Protein AF-A0A4R2IS13-F1 (afdb_monomer)

Foldseek 3Di:
DPPVCVVLVPLVVCVVVLVVLLVVLCVQLVCLQVPVLVVLVVVVVVVVPPVVVVVVVVVVVVVPPDDDDDDDDDDDDDDDDDDDDDDDPPPDPPPPPDCVVVVVVGTDDDPVRSVVSNVVSVVSNVVSVVSVVVSVVSVLLLVLLVLVLVLLPQDDDPPPDSCLAHAEAEDPDDLQEDDQDAPDWAWFAEKEAPPQPDFSSLVRYPHRDDQNQFGMKGKAQFPQPVQWHWDDDPQAIETIRRDPDDTHGHSHIYIRGHHDPDHCPNYFYAYDPRHGHHYDDSHRDDPVVVVVCVVVVD

Structure (mmCIF, N/CA/C/O backbone):
data_AF-A0A4R2IS13-F1
#
_entry.id   AF-A0A4R2IS13-F1
#
loop_
_atom_site.group_PDB
_atom_site.id
_atom_site.type_symbol
_atom_site.label_atom_id
_atom_site.label_alt_id
_atom_site.label_comp_id
_atom_site.label_asym_id
_atom_site.label_entity_id
_atom_site.label_seq_id
_atom_site.pdbx_PDB_ins_code
_atom_site.Cartn_x
_atom_site.Cartn_y
_atom_site.Cartn_z
_atom_site.occupancy
_atom_site.B_iso_or_equiv
_atom_site.auth_seq_id
_atom_site.auth_comp_id
_atom_site.auth_asym_id
_atom_site.auth_atom_id
_atom_site.pdbx_PDB_model_num
ATOM 1 N N . MET A 1 1 ? 17.475 3.445 7.042 1.00 36.66 1 MET A N 1
ATOM 2 C CA . MET A 1 1 ? 17.982 3.579 5.654 1.00 36.66 1 MET A CA 1
ATOM 3 C C . MET A 1 1 ? 16.951 4.301 4.768 1.00 36.66 1 MET A C 1
ATOM 5 O O . MET A 1 1 ? 16.540 3.767 3.751 1.00 36.66 1 MET A O 1
ATOM 9 N N . ALA A 1 2 ? 16.508 5.508 5.146 1.00 36.22 2 ALA A N 1
ATOM 10 C CA . ALA A 1 2 ? 15.388 6.210 4.496 1.00 36.22 2 ALA A CA 1
ATOM 11 C C . ALA A 1 2 ? 15.716 7.286 3.419 1.00 36.22 2 ALA A C 1
ATOM 13 O O . ALA A 1 2 ? 14.793 7.655 2.697 1.00 36.22 2 ALA A O 1
ATOM 14 N N . PRO A 1 3 ? 16.954 7.804 3.224 1.00 43.78 3 PRO A N 1
ATOM 15 C CA . PRO A 1 3 ? 17.146 8.947 2.320 1.00 43.78 3 PRO A CA 1
ATOM 16 C C . PRO A 1 3 ? 17.081 8.597 0.821 1.00 43.78 3 PRO A C 1
ATOM 18 O O . PRO A 1 3 ? 16.913 9.490 -0.002 1.00 43.78 3 PRO A O 1
ATOM 21 N N . TYR A 1 4 ? 17.162 7.317 0.440 1.00 41.00 4 TYR A N 1
ATOM 22 C CA . TYR A 1 4 ? 17.168 6.911 -0.974 1.00 41.00 4 TYR A CA 1
ATOM 23 C C . TYR A 1 4 ? 15.773 6.819 -1.615 1.00 41.00 4 TYR A C 1
ATOM 25 O O . TYR A 1 4 ? 15.673 6.792 -2.837 1.00 41.00 4 TYR A O 1
ATOM 33 N N . LEU A 1 5 ? 14.695 6.829 -0.823 1.00 44.38 5 LEU A N 1
ATOM 34 C CA . LEU A 1 5 ? 13.320 6.733 -1.335 1.00 44.38 5 LEU A CA 1
ATOM 35 C C . LEU A 1 5 ? 12.685 8.101 -1.640 1.00 44.38 5 LEU A C 1
ATOM 37 O O . LEU A 1 5 ? 11.606 8.166 -2.213 1.00 44.38 5 LEU A O 1
ATOM 41 N N . ALA A 1 6 ? 13.351 9.217 -1.334 1.00 44.28 6 ALA A N 1
ATOM 42 C CA . ALA A 1 6 ? 12.861 10.534 -1.749 1.00 44.28 6 ALA A CA 1
ATOM 43 C C . ALA A 1 6 ? 13.057 10.777 -3.260 1.00 44.28 6 ALA A C 1
ATOM 45 O O . ALA A 1 6 ? 12.209 11.399 -3.892 1.00 44.28 6 ALA A O 1
ATOM 46 N N . ALA A 1 7 ? 14.122 10.235 -3.866 1.00 43.16 7 ALA A N 1
ATOM 47 C CA . ALA A 1 7 ? 14.384 10.339 -5.311 1.00 43.16 7 ALA A CA 1
ATOM 48 C C . ALA A 1 7 ? 13.414 9.501 -6.174 1.00 43.16 7 ALA A C 1
ATOM 50 O O . ALA A 1 7 ? 13.282 9.711 -7.376 1.00 43.16 7 ALA A O 1
ATOM 51 N N . VAL A 1 8 ? 12.709 8.572 -5.535 1.00 48.81 8 VAL A N 1
ATOM 52 C CA . VAL A 1 8 ? 11.692 7.670 -6.095 1.00 48.81 8 VAL A CA 1
ATOM 53 C C . VAL A 1 8 ? 10.342 8.406 -6.264 1.00 48.81 8 VAL A C 1
ATOM 55 O O . VAL A 1 8 ? 9.496 7.987 -7.045 1.00 48.81 8 VAL A O 1
ATOM 58 N N . ARG A 1 9 ? 10.153 9.569 -5.614 1.00 51.75 9 ARG A N 1
ATOM 59 C CA . ARG A 1 9 ? 8.884 10.330 -5.573 1.00 51.75 9 ARG A CA 1
ATOM 60 C C . ARG A 1 9 ? 8.398 10.894 -6.904 1.00 51.75 9 ARG A C 1
ATOM 62 O O . ARG A 1 9 ? 7.247 11.303 -6.991 1.00 51.75 9 ARG A O 1
ATOM 69 N N . ASN A 1 10 ? 9.245 10.947 -7.929 1.00 56.75 10 ASN A N 1
ATOM 70 C CA . ASN A 1 10 ? 8.877 11.549 -9.205 1.00 56.75 10 ASN A CA 1
ATOM 71 C C . ASN A 1 10 ? 9.105 10.595 -10.382 1.00 56.75 10 ASN A C 1
ATOM 73 O O . ASN A 1 10 ? 9.614 10.986 -11.430 1.00 56.75 10 ASN A O 1
ATOM 77 N N . TYR A 1 11 ? 8.721 9.325 -10.238 1.00 59.69 11 TYR A N 1
ATOM 78 C CA . TYR A 1 11 ? 8.726 8.389 -11.369 1.00 59.69 11 TYR A CA 1
ATOM 79 C C . TYR A 1 11 ? 7.866 8.859 -12.540 1.00 59.69 11 TYR A C 1
ATOM 81 O O . TYR A 1 11 ? 8.211 8.584 -13.688 1.00 59.69 11 TYR A O 1
ATOM 89 N N . TRP A 1 12 ? 6.819 9.638 -12.267 1.00 59.28 12 TRP A N 1
ATOM 90 C CA . TRP A 1 12 ? 6.067 10.340 -13.301 1.00 59.28 12 TRP A CA 1
ATOM 91 C C . TRP A 1 12 ? 6.926 11.358 -14.067 1.00 59.28 12 TRP A C 1
ATOM 93 O O . TRP A 1 12 ? 6.807 11.426 -15.285 1.00 59.28 12 TRP A O 1
ATOM 103 N N . SER A 1 13 ? 7.865 12.069 -13.427 1.00 64.81 13 SER A N 1
ATOM 104 C CA . SER A 1 13 ? 8.841 12.899 -14.162 1.00 64.81 13 SER A CA 1
ATOM 105 C C . SER A 1 13 ? 9.880 12.099 -14.942 1.00 64.81 13 SER A C 1
ATOM 107 O O . SER A 1 13 ? 10.436 12.607 -15.914 1.00 64.81 13 SER A O 1
ATOM 109 N N . LEU A 1 14 ? 10.138 10.848 -14.550 1.00 70.69 14 LEU A N 1
ATOM 110 C CA . LEU A 1 14 ? 11.059 9.972 -15.273 1.00 70.69 14 LEU A CA 1
ATOM 111 C C . LEU A 1 14 ? 10.389 9.279 -16.462 1.00 70.69 14 LEU A C 1
ATOM 113 O O . LEU A 1 14 ? 11.097 8.862 -17.375 1.00 70.69 14 LEU A O 1
ATOM 117 N N . LEU A 1 15 ? 9.054 9.185 -16.500 1.00 78.06 15 LEU A N 1
ATOM 118 C CA . LEU A 1 15 ? 8.321 8.582 -17.618 1.00 78.06 15 LEU A CA 1
ATOM 119 C C . LEU A 1 15 ? 8.654 9.233 -18.973 1.00 78.06 15 LEU A C 1
ATOM 121 O O . LEU A 1 15 ? 8.975 8.482 -19.892 1.00 78.06 15 LEU A O 1
ATOM 125 N N . PRO A 1 16 ? 8.672 10.575 -19.125 1.00 79.62 16 PRO A N 1
ATOM 126 C CA . PRO A 1 16 ? 9.116 11.215 -20.363 1.00 79.62 16 PRO A CA 1
ATOM 127 C C . PRO A 1 16 ? 10.545 10.828 -20.757 1.00 79.62 16 PRO A C 1
ATOM 129 O O . PRO A 1 16 ? 10.793 10.484 -21.910 1.00 79.62 16 PRO A O 1
ATOM 132 N N . ALA A 1 17 ? 11.481 10.820 -19.803 1.00 81.94 17 ALA A N 1
ATOM 133 C CA . ALA A 1 17 ? 12.871 10.453 -20.068 1.00 81.94 17 ALA A CA 1
ATOM 134 C C . ALA A 1 17 ? 13.004 8.979 -20.489 1.00 81.94 17 ALA A C 1
ATOM 136 O O . ALA A 1 17 ? 13.690 8.671 -21.461 1.00 81.94 17 ALA A O 1
ATOM 137 N N . ILE A 1 18 ? 12.303 8.067 -19.809 1.00 82.94 18 ILE A N 1
ATOM 138 C CA . ILE A 1 18 ? 12.273 6.640 -20.150 1.00 82.94 18 ILE A CA 1
ATOM 139 C C . ILE A 1 18 ? 11.629 6.434 -21.521 1.00 82.94 18 ILE A C 1
ATOM 141 O O . ILE A 1 18 ? 12.167 5.677 -22.322 1.00 82.94 18 ILE A O 1
ATOM 145 N N . ALA A 1 19 ? 10.533 7.129 -21.829 1.00 84.56 19 ALA A N 1
ATOM 146 C CA . ALA A 1 19 ? 9.887 7.063 -23.136 1.00 84.56 19 ALA A CA 1
ATOM 147 C C . ALA A 1 19 ? 10.833 7.514 -24.260 1.00 84.56 19 ALA A C 1
ATOM 149 O O . ALA A 1 19 ? 10.914 6.846 -25.289 1.00 84.56 19 ALA A O 1
ATOM 150 N N . VAL A 1 20 ? 11.604 8.586 -24.043 1.00 89.81 20 VAL A N 1
ATOM 151 C CA . VAL A 1 20 ? 12.639 9.039 -24.987 1.00 89.81 20 VAL A CA 1
ATOM 152 C C . VAL A 1 20 ? 13.735 7.984 -25.146 1.00 89.81 20 VAL A C 1
ATOM 154 O O . VAL A 1 20 ? 14.067 7.626 -26.273 1.00 89.81 20 VAL A O 1
ATOM 157 N N . ILE A 1 21 ? 14.269 7.437 -24.049 1.00 87.44 21 ILE A N 1
ATOM 158 C CA . ILE A 1 21 ? 15.324 6.409 -24.089 1.00 87.44 21 ILE A CA 1
ATOM 159 C C . ILE A 1 21 ? 14.843 5.157 -24.830 1.00 87.44 21 ILE A C 1
ATOM 161 O O . ILE A 1 21 ? 15.527 4.669 -25.727 1.00 87.44 21 ILE A O 1
ATOM 165 N N . VAL A 1 22 ? 13.655 4.652 -24.494 1.00 86.00 22 VAL A N 1
ATOM 166 C CA . VAL A 1 22 ? 13.033 3.502 -25.164 1.00 86.00 22 VAL A CA 1
ATOM 167 C C . VAL A 1 22 ? 12.805 3.811 -26.642 1.00 86.00 22 VAL A C 1
ATOM 169 O O . VAL A 1 22 ? 13.139 2.987 -27.489 1.00 86.00 22 VAL A O 1
ATOM 172 N N . GLY A 1 23 ? 12.290 4.999 -26.966 1.00 89.12 23 GLY A N 1
ATOM 173 C CA . GLY A 1 23 ? 12.086 5.441 -28.343 1.00 89.12 23 GLY A CA 1
ATOM 174 C C . GLY A 1 23 ? 13.383 5.439 -29.152 1.00 89.12 23 GLY A C 1
ATOM 175 O O . GLY A 1 23 ? 13.417 4.876 -30.242 1.00 89.12 23 GLY A O 1
ATOM 176 N N . LEU A 1 24 ? 14.470 5.982 -28.595 1.00 89.62 24 LEU A N 1
ATOM 177 C CA . LEU A 1 24 ? 15.797 5.977 -29.222 1.00 89.62 24 LEU A CA 1
ATOM 178 C C . LEU A 1 24 ? 16.351 4.558 -29.394 1.00 89.62 24 LEU A C 1
ATOM 180 O O . LEU A 1 24 ? 16.902 4.235 -30.447 1.00 89.62 24 LEU A O 1
ATOM 184 N N . ILE A 1 25 ? 16.169 3.692 -28.392 1.00 88.06 25 ILE A N 1
ATOM 185 C CA . ILE A 1 25 ? 16.564 2.283 -28.474 1.00 88.06 25 ILE A CA 1
ATOM 186 C C . ILE A 1 25 ? 15.819 1.584 -29.609 1.00 88.06 25 ILE A C 1
ATOM 188 O O . ILE A 1 25 ? 16.452 0.918 -30.424 1.00 88.06 25 ILE A O 1
ATOM 192 N N . LEU A 1 26 ? 14.497 1.737 -29.694 1.00 86.81 26 LEU A N 1
ATOM 193 C CA . LEU A 1 26 ? 13.693 1.106 -30.742 1.00 86.81 26 LEU A CA 1
ATOM 194 C C . LEU A 1 26 ? 14.038 1.666 -32.126 1.00 86.81 26 LEU A C 1
ATOM 196 O O . LEU A 1 26 ? 14.181 0.894 -33.075 1.00 86.81 26 LEU A O 1
ATOM 200 N N . LEU A 1 27 ? 14.254 2.980 -32.225 1.00 89.50 27 LEU A N 1
ATOM 201 C CA . LEU A 1 27 ? 14.666 3.654 -33.455 1.00 89.50 27 LEU A CA 1
ATOM 202 C C . LEU A 1 27 ? 16.031 3.161 -33.961 1.00 89.50 27 LEU A C 1
ATOM 204 O O . LEU A 1 27 ? 16.234 3.076 -35.167 1.00 89.50 27 LEU A O 1
ATOM 208 N N . TYR A 1 28 ? 16.950 2.779 -33.071 1.00 87.06 28 TYR A N 1
ATOM 209 C CA . TYR A 1 28 ? 18.222 2.156 -33.449 1.00 87.06 28 TYR A CA 1
ATOM 210 C C . TYR A 1 28 ? 18.099 0.646 -33.722 1.00 87.06 28 TYR A C 1
ATOM 212 O O . TYR A 1 28 ? 18.632 0.125 -34.710 1.00 87.06 28 TYR A O 1
ATOM 220 N N . ALA A 1 29 ? 17.419 -0.082 -32.837 1.00 84.69 29 ALA A N 1
ATOM 221 C CA . ALA A 1 29 ? 17.403 -1.537 -32.831 1.00 84.69 29 ALA A CA 1
ATOM 222 C C . ALA A 1 29 ? 16.555 -2.118 -33.968 1.00 84.69 29 ALA A C 1
ATOM 224 O O . ALA A 1 29 ? 16.998 -3.067 -34.614 1.00 84.69 29 ALA A O 1
ATOM 225 N N . ILE A 1 30 ? 15.381 -1.543 -34.262 1.00 87.88 30 ILE A N 1
ATOM 226 C CA . ILE A 1 30 ? 14.479 -2.069 -35.301 1.00 87.88 30 ILE A CA 1
ATOM 227 C C . ILE A 1 30 ? 15.157 -2.040 -36.684 1.00 87.88 30 ILE A C 1
ATOM 229 O O . ILE A 1 30 ? 15.240 -3.102 -37.311 1.00 87.88 30 ILE A O 1
ATOM 233 N N . PRO A 1 31 ? 15.737 -0.914 -37.153 1.00 85.00 31 PRO A N 1
ATOM 234 C CA . PRO A 1 31 ? 16.466 -0.904 -38.419 1.00 85.00 31 PRO A CA 1
ATOM 235 C C . PRO A 1 31 ? 17.670 -1.847 -38.411 1.00 85.00 31 PRO A C 1
ATOM 237 O O . PRO A 1 31 ? 17.911 -2.529 -39.402 1.00 85.00 31 PRO A O 1
ATOM 240 N N . THR A 1 32 ? 18.392 -1.952 -37.289 1.00 83.88 32 THR A N 1
ATOM 241 C CA . THR A 1 32 ? 19.551 -2.856 -37.165 1.00 83.88 32 THR A CA 1
ATOM 242 C C . THR A 1 32 ? 19.162 -4.334 -37.291 1.00 83.88 32 THR A C 1
ATOM 244 O O . THR A 1 32 ? 19.927 -5.130 -37.844 1.00 83.88 32 THR A O 1
ATOM 247 N N . LEU A 1 33 ? 17.977 -4.718 -36.809 1.00 83.69 33 LEU A N 1
ATOM 248 C CA . LEU A 1 33 ? 17.456 -6.080 -36.938 1.00 83.69 33 LEU A CA 1
ATOM 249 C C . LEU A 1 33 ? 17.021 -6.391 -38.376 1.00 83.69 33 LEU A C 1
ATOM 251 O O . LEU A 1 33 ? 17.389 -7.447 -38.897 1.00 83.69 33 LEU A O 1
ATOM 255 N N . ILE A 1 34 ? 16.303 -5.461 -39.018 1.00 89.50 34 ILE A N 1
ATOM 256 C CA . ILE A 1 34 ? 15.808 -5.603 -40.397 1.00 89.50 34 ILE A CA 1
ATOM 257 C C . ILE A 1 34 ? 16.979 -5.598 -41.387 1.00 89.50 34 ILE A C 1
ATOM 259 O O . ILE A 1 34 ? 17.144 -6.541 -42.162 1.00 89.50 34 ILE A O 1
ATOM 263 N N . ASN A 1 35 ? 17.823 -4.564 -41.339 1.00 86.06 35 ASN A N 1
ATOM 264 C CA . ASN A 1 35 ? 18.980 -4.413 -42.212 1.00 86.06 35 ASN A CA 1
ATOM 265 C C . ASN A 1 35 ? 20.152 -3.700 -41.497 1.00 86.06 35 ASN A C 1
ATOM 267 O O . ASN A 1 35 ? 20.203 -2.469 -41.444 1.00 86.06 35 ASN A O 1
ATOM 271 N N . PRO A 1 36 ? 21.162 -4.443 -41.013 1.00 77.94 36 PRO A N 1
ATOM 272 C CA . PRO A 1 36 ? 22.284 -3.872 -40.267 1.00 77.94 36 PRO A CA 1
ATOM 273 C C . PRO A 1 36 ? 23.206 -2.978 -41.112 1.00 77.94 36 PRO A C 1
ATOM 275 O O . PRO A 1 36 ? 24.023 -2.256 -40.542 1.00 77.94 36 PRO A O 1
ATOM 278 N N . GLN A 1 37 ? 23.100 -3.010 -42.448 1.00 77.31 37 GLN A N 1
ATOM 279 C CA . GLN A 1 37 ? 23.896 -2.147 -43.329 1.00 77.31 37 GLN A CA 1
ATOM 280 C C . GLN A 1 37 ? 23.416 -0.687 -43.280 1.00 77.31 37 GLN A C 1
ATOM 282 O O . GLN A 1 37 ? 24.237 0.225 -43.328 1.00 77.31 37 GLN A O 1
ATOM 287 N N . TRP A 1 38 ? 22.112 -0.446 -43.084 1.00 77.44 38 TRP A N 1
ATOM 288 C CA . TRP A 1 38 ? 21.548 0.912 -43.016 1.00 77.44 38 TRP A CA 1
ATOM 289 C C . TRP A 1 38 ? 22.133 1.736 -41.865 1.00 77.44 38 TRP A C 1
ATOM 291 O O . TRP A 1 38 ? 22.428 2.920 -42.030 1.00 77.44 38 TRP A O 1
ATOM 301 N N . THR A 1 39 ? 22.371 1.115 -40.708 1.00 71.19 39 THR A N 1
ATOM 302 C CA . THR A 1 39 ? 22.961 1.823 -39.564 1.00 71.19 39 THR A CA 1
ATOM 303 C C . THR A 1 39 ? 24.445 2.120 -39.750 1.00 71.19 39 THR A C 1
ATOM 305 O O . THR A 1 39 ? 24.922 3.129 -39.236 1.00 71.19 39 THR A O 1
ATOM 308 N N . SER A 1 40 ? 25.180 1.312 -40.525 1.00 70.88 40 SER A N 1
ATOM 309 C CA . SER A 1 40 ? 26.560 1.642 -40.911 1.00 70.88 40 SER A CA 1
ATOM 310 C C . SER A 1 40 ? 26.625 2.885 -41.786 1.00 70.88 40 SER A C 1
ATOM 312 O O . SER A 1 40 ? 27.463 3.741 -41.524 1.00 70.88 40 SER A O 1
ATOM 314 N N . SER A 1 41 ? 25.743 3.007 -42.780 1.00 72.56 41 SER A N 1
ATOM 315 C CA . SER A 1 41 ? 25.714 4.167 -43.679 1.00 72.56 41 SER A CA 1
ATOM 316 C C . SER A 1 41 ? 25.385 5.463 -42.934 1.00 72.56 41 SER A C 1
ATOM 318 O O . SER A 1 41 ? 26.047 6.474 -43.145 1.00 72.56 41 SER A O 1
ATOM 320 N N . ILE A 1 42 ? 24.430 5.424 -41.999 1.00 71.81 42 ILE A N 1
ATOM 321 C CA . ILE A 1 42 ? 24.074 6.590 -41.173 1.00 71.81 42 ILE A CA 1
ATOM 322 C C . ILE A 1 42 ? 25.224 6.972 -40.229 1.00 71.81 42 ILE A C 1
ATOM 324 O O . ILE A 1 42 ? 25.583 8.142 -40.134 1.00 71.81 42 ILE A O 1
ATOM 328 N N . LEU A 1 43 ? 25.854 6.004 -39.554 1.00 70.25 43 LEU A N 1
ATOM 329 C CA . LEU A 1 43 ? 27.000 6.287 -38.678 1.00 70.25 43 LEU A CA 1
ATOM 330 C C . LEU A 1 43 ? 28.231 6.772 -39.460 1.00 70.25 43 LEU A C 1
ATOM 332 O O . LEU A 1 43 ? 29.002 7.579 -38.941 1.00 70.25 43 LEU A O 1
ATOM 336 N N . ALA A 1 44 ? 28.418 6.299 -40.694 1.00 70.50 44 ALA A N 1
ATOM 337 C CA . ALA A 1 44 ? 29.473 6.772 -41.585 1.00 70.50 44 ALA A CA 1
ATOM 338 C C . ALA A 1 44 ? 29.255 8.238 -41.997 1.00 70.50 44 ALA A C 1
ATOM 340 O O . ALA A 1 44 ? 30.215 9.002 -41.988 1.00 70.50 44 ALA A O 1
ATOM 341 N N . LEU A 1 45 ? 28.005 8.649 -42.246 1.00 67.62 45 LEU A N 1
ATOM 342 C CA . LEU A 1 45 ? 27.634 10.049 -42.497 1.00 67.62 45 LEU A CA 1
ATOM 343 C C . LEU A 1 45 ? 27.994 10.970 -41.320 1.00 67.62 45 LEU A C 1
ATOM 345 O O . LEU A 1 45 ? 28.546 12.043 -41.530 1.00 67.62 45 LEU A O 1
ATOM 349 N N . PHE A 1 46 ? 27.771 10.547 -40.072 1.00 68.38 46 PHE A N 1
ATOM 350 C CA . PHE A 1 46 ? 28.170 11.347 -38.901 1.00 68.38 46 PHE A CA 1
ATOM 351 C C . PHE A 1 46 ? 29.690 11.405 -38.687 1.00 68.38 46 PHE A C 1
ATOM 353 O O . PHE A 1 46 ? 30.200 12.393 -38.165 1.00 68.38 46 PHE A O 1
ATOM 360 N N . ARG A 1 47 ? 30.434 10.380 -39.122 1.00 63.12 47 ARG A N 1
ATOM 361 C CA . ARG A 1 47 ? 31.907 10.381 -39.108 1.00 63.12 47 ARG A CA 1
ATOM 362 C C . ARG A 1 47 ? 32.543 11.238 -40.199 1.00 63.12 47 ARG A C 1
ATOM 364 O O . ARG A 1 47 ? 33.753 11.412 -40.151 1.00 63.12 47 ARG A O 1
ATOM 371 N N . GLN A 1 48 ? 31.776 11.755 -41.156 1.00 62.31 48 GLN A N 1
ATOM 372 C CA . GLN A 1 48 ? 32.284 12.661 -42.191 1.00 62.31 48 GLN A CA 1
ATOM 373 C C . GLN A 1 48 ? 32.280 14.140 -41.769 1.00 62.31 48 GLN A C 1
ATOM 375 O O . GLN A 1 48 ? 32.817 14.964 -42.498 1.00 62.31 48 GLN A O 1
ATOM 380 N N . PHE A 1 49 ? 31.763 14.483 -40.578 1.00 57.81 49 PHE A N 1
ATOM 381 C CA . PHE A 1 49 ? 31.793 15.853 -40.034 1.00 57.81 49 PHE A CA 1
ATOM 382 C C . PHE A 1 49 ? 32.725 16.116 -38.816 1.00 57.81 49 PHE A C 1
ATOM 384 O O . PHE A 1 49 ? 32.416 17.013 -38.030 1.00 57.81 49 PHE A O 1
ATOM 391 N N . PRO A 1 50 ? 33.848 15.404 -38.579 1.00 55.25 50 PRO A N 1
ATOM 392 C CA . PRO A 1 50 ? 34.750 15.731 -37.472 1.00 55.25 50 PRO A CA 1
ATOM 393 C C . PRO A 1 50 ? 35.475 17.065 -37.707 1.00 55.25 50 PRO A C 1
ATOM 395 O O . PRO A 1 50 ? 35.694 17.822 -36.758 1.00 55.25 50 PRO A O 1
ATOM 398 N N . ASP A 1 51 ? 35.758 17.404 -38.964 1.00 57.34 51 ASP A N 1
ATOM 399 C CA . ASP A 1 51 ? 36.618 18.539 -39.314 1.00 57.34 51 ASP A CA 1
ATOM 400 C C . ASP A 1 51 ? 35.934 19.896 -39.111 1.00 57.34 51 ASP A C 1
ATOM 402 O O . ASP A 1 51 ? 36.584 20.862 -38.720 1.00 57.34 51 ASP A O 1
ATOM 406 N N . ALA A 1 52 ? 34.603 19.960 -39.223 1.00 59.16 52 ALA A N 1
ATOM 407 C CA . ALA A 1 52 ? 33.852 21.187 -38.951 1.00 59.16 52 ALA A CA 1
ATOM 408 C C . ALA A 1 52 ? 33.949 21.622 -37.476 1.00 59.16 52 ALA A C 1
ATOM 410 O O . ALA A 1 52 ? 33.881 22.810 -37.169 1.00 59.16 52 ALA A O 1
ATOM 411 N N . SER A 1 53 ? 34.131 20.670 -36.550 1.00 60.78 53 SER A N 1
ATOM 412 C CA . SER A 1 53 ? 34.319 20.970 -35.124 1.00 60.78 53 SER A CA 1
ATOM 413 C C . SER A 1 53 ? 35.743 21.436 -34.800 1.00 60.78 53 SER A C 1
ATOM 415 O O . SER A 1 53 ? 35.922 22.283 -33.924 1.00 60.78 53 SER A O 1
ATOM 417 N N . LEU A 1 54 ? 36.741 20.943 -35.545 1.00 62.34 54 LEU A N 1
ATOM 418 C CA . LEU A 1 54 ? 38.136 21.380 -35.460 1.00 62.34 54 LEU A CA 1
ATOM 419 C C . LEU A 1 54 ? 38.322 22.778 -36.054 1.00 62.34 54 LEU A C 1
ATOM 421 O O . LEU A 1 54 ? 38.953 23.614 -35.414 1.00 62.34 54 LEU A O 1
ATOM 425 N N . GLU A 1 55 ? 37.700 23.076 -37.197 1.00 67.69 55 GLU A N 1
ATOM 426 C CA . GLU A 1 55 ? 37.719 24.424 -37.776 1.00 67.69 55 GLU A CA 1
ATOM 427 C C . GLU A 1 55 ? 36.996 25.446 -36.885 1.00 67.69 55 GLU A C 1
ATOM 429 O O . GLU A 1 55 ? 37.483 26.565 -36.724 1.00 67.69 55 GLU A O 1
ATOM 434 N N . LEU A 1 56 ? 35.885 25.075 -36.229 1.00 67.50 56 LEU A N 1
ATOM 435 C CA . LEU A 1 56 ? 35.219 25.960 -35.263 1.00 67.50 56 LEU A CA 1
ATOM 436 C C . LEU A 1 56 ? 36.062 26.186 -33.999 1.00 67.50 56 LEU A C 1
ATOM 438 O O . LEU A 1 56 ? 36.083 27.298 -33.466 1.00 67.50 56 LEU A O 1
ATOM 442 N N . ALA A 1 57 ? 36.748 25.149 -33.510 1.00 68.38 57 ALA A N 1
ATOM 443 C CA . ALA A 1 57 ? 37.651 25.254 -32.368 1.00 68.38 57 ALA A CA 1
ATOM 444 C C . ALA A 1 57 ? 38.876 26.122 -32.706 1.00 68.38 57 ALA A C 1
ATOM 446 O O . ALA A 1 57 ? 39.262 26.973 -31.905 1.00 68.38 57 ALA A O 1
ATOM 447 N N . GLU A 1 58 ? 39.434 25.984 -33.910 1.00 71.94 58 GLU A N 1
ATOM 448 C CA . GLU A 1 58 ? 40.557 26.795 -34.387 1.00 71.94 58 GLU A CA 1
ATOM 449 C C . GLU A 1 58 ? 40.141 28.250 -34.664 1.00 71.94 58 GLU A C 1
ATOM 451 O O . GLU A 1 58 ? 40.854 29.185 -34.292 1.00 71.94 58 GLU A O 1
ATOM 456 N N . ALA A 1 59 ? 38.951 28.474 -35.230 1.00 75.00 59 ALA A N 1
ATOM 457 C CA . ALA A 1 59 ? 38.379 29.808 -35.408 1.00 75.00 59 ALA A CA 1
ATOM 458 C C . ALA A 1 59 ? 38.088 30.490 -34.060 1.00 75.00 59 ALA A C 1
ATOM 460 O O . ALA A 1 59 ? 38.365 31.680 -33.897 1.00 75.00 59 ALA A O 1
ATOM 461 N N . SER A 1 60 ? 37.609 29.733 -33.066 1.00 71.88 60 SER A N 1
ATOM 462 C CA . SER A 1 60 ? 37.386 30.228 -31.699 1.00 71.88 60 SER A CA 1
ATOM 463 C C . SER A 1 60 ? 38.705 30.557 -30.990 1.00 71.88 60 SER A C 1
ATOM 465 O O . SER A 1 60 ? 38.794 31.572 -30.299 1.00 71.88 60 SER A O 1
ATOM 467 N N . ALA A 1 61 ? 39.753 29.758 -31.213 1.00 70.56 61 ALA A N 1
ATOM 468 C CA . ALA A 1 61 ? 41.097 30.015 -30.697 1.00 70.56 61 ALA A CA 1
ATOM 469 C C . ALA A 1 61 ? 41.766 31.236 -31.358 1.00 70.56 61 ALA A C 1
ATOM 471 O O . ALA A 1 61 ? 42.484 31.971 -30.688 1.00 70.56 61 ALA A O 1
ATOM 472 N N . LYS A 1 62 ? 41.499 31.503 -32.645 1.00 72.56 62 LYS A N 1
ATOM 473 C CA . LYS A 1 62 ? 41.964 32.717 -33.347 1.00 72.56 62 LYS A CA 1
ATOM 474 C C . LYS A 1 62 ? 41.195 33.981 -32.954 1.00 72.56 62 LYS A C 1
ATOM 476 O O . LYS A 1 62 ? 41.777 35.063 -32.962 1.00 72.56 62 LYS A O 1
ATOM 481 N N . ALA A 1 63 ? 39.909 33.867 -32.615 1.00 71.81 63 ALA A N 1
ATOM 482 C CA . ALA A 1 63 ? 39.092 34.994 -32.156 1.00 71.81 63 ALA A CA 1
ATOM 483 C C . ALA A 1 63 ? 39.438 35.431 -30.718 1.00 71.81 63 ALA A C 1
ATOM 485 O O . ALA A 1 63 ? 39.298 36.607 -30.372 1.00 71.81 63 ALA A O 1
ATOM 486 N N . ALA A 1 64 ? 39.945 34.512 -29.893 1.00 67.81 64 ALA A N 1
ATOM 487 C CA . ALA A 1 64 ? 40.542 34.810 -28.597 1.00 67.81 64 ALA A CA 1
ATOM 488 C C . ALA A 1 64 ? 41.959 35.387 -28.789 1.00 67.81 64 ALA A C 1
ATOM 490 O O . ALA A 1 64 ? 42.961 34.692 -28.655 1.00 67.81 64 ALA A O 1
ATOM 491 N N . GLY A 1 65 ? 42.042 36.667 -29.164 1.00 62.78 65 GLY A N 1
ATOM 492 C CA . GLY A 1 65 ? 43.312 37.374 -29.358 1.00 62.78 65 GLY A CA 1
ATOM 493 C C . GLY A 1 65 ? 44.272 37.286 -28.153 1.00 62.78 65 GLY A C 1
ATOM 494 O O . GLY A 1 65 ? 43.869 36.929 -27.044 1.00 62.78 65 GLY A O 1
ATOM 495 N N . PRO A 1 66 ? 45.558 37.642 -28.338 1.00 63.16 66 PRO A N 1
ATOM 496 C CA . PRO A 1 66 ? 46.610 37.369 -27.369 1.00 63.16 66 PRO A CA 1
ATOM 497 C C . PRO A 1 66 ? 46.461 38.275 -26.144 1.00 63.16 66 PRO A C 1
ATOM 499 O O . PRO A 1 66 ? 46.922 39.416 -26.131 1.00 63.16 66 PRO A O 1
ATOM 502 N N . LYS A 1 67 ? 45.830 37.764 -25.088 1.00 55.47 67 LYS A N 1
ATOM 503 C CA . LYS A 1 67 ? 45.939 38.325 -23.742 1.00 55.47 67 LYS A CA 1
ATOM 504 C C . LYS A 1 67 ? 46.069 37.219 -22.701 1.00 55.47 67 LYS A C 1
ATOM 506 O O . LYS A 1 67 ? 45.243 36.319 -22.635 1.00 55.47 67 LYS A O 1
ATOM 511 N N . ALA A 1 68 ? 47.073 37.426 -21.850 1.00 46.97 68 ALA A N 1
ATOM 512 C CA . ALA A 1 68 ? 47.302 36.822 -20.540 1.00 46.97 68 ALA A CA 1
ATOM 513 C C . ALA A 1 68 ? 47.898 35.399 -20.509 1.00 46.97 68 ALA A C 1
ATOM 515 O O . ALA A 1 68 ? 47.219 34.390 -20.374 1.00 46.97 68 ALA A O 1
ATOM 516 N N . GLU A 1 69 ? 49.228 35.362 -20.595 1.00 50.34 69 GLU A N 1
ATOM 517 C CA . GLU A 1 69 ? 50.084 35.072 -19.433 1.00 50.34 69 GLU A CA 1
ATOM 518 C C . GLU A 1 69 ? 49.721 33.861 -18.545 1.00 50.34 69 GLU A C 1
ATOM 520 O O . GLU A 1 69 ? 48.908 33.917 -17.627 1.00 50.34 69 GLU A O 1
ATOM 525 N N . SER A 1 70 ? 50.438 32.770 -18.831 1.00 52.84 70 SER A N 1
ATOM 526 C CA . SER A 1 70 ? 51.001 31.767 -17.917 1.00 52.84 70 SER A CA 1
ATOM 527 C C . SER A 1 70 ? 50.208 31.350 -16.668 1.00 52.84 70 SER A C 1
ATOM 529 O O . SER A 1 70 ? 50.357 31.928 -15.592 1.00 52.84 70 SER A O 1
ATOM 531 N N . ARG A 1 71 ? 49.599 30.161 -16.741 1.00 49.50 71 ARG A N 1
ATOM 532 C CA . ARG A 1 71 ? 49.793 29.117 -15.719 1.00 49.50 71 ARG A CA 1
ATOM 533 C C . ARG A 1 71 ? 49.932 27.753 -16.390 1.00 49.50 71 ARG A C 1
ATOM 535 O O . ARG A 1 71 ? 48.990 27.245 -16.987 1.00 49.50 71 ARG A O 1
ATOM 542 N N . GLN A 1 72 ? 51.132 27.187 -16.291 1.00 48.47 72 GLN A N 1
ATOM 543 C CA . GLN A 1 72 ? 51.436 25.803 -16.652 1.00 48.47 72 GLN A CA 1
ATOM 544 C C . GLN A 1 72 ? 50.589 24.834 -15.811 1.00 48.47 72 GLN A C 1
ATOM 546 O O . GLN A 1 72 ? 50.618 24.936 -14.582 1.00 48.47 72 GLN A O 1
ATOM 551 N N . PRO A 1 73 ? 49.914 23.841 -16.409 1.00 50.72 73 PRO A N 1
ATOM 552 C CA . PRO A 1 73 ? 49.608 22.610 -15.705 1.00 50.72 73 PRO A CA 1
ATOM 553 C C . PRO A 1 73 ? 50.853 21.715 -15.692 1.00 50.72 73 PRO A C 1
ATOM 555 O O . PRO A 1 73 ? 51.442 21.400 -16.726 1.00 50.72 73 PRO A O 1
ATOM 558 N N . VAL A 1 74 ? 51.256 21.326 -14.485 1.00 45.94 74 VAL A N 1
ATOM 559 C CA . VAL A 1 74 ? 52.297 20.334 -14.213 1.00 45.94 74 VAL A CA 1
ATOM 560 C C . VAL A 1 74 ? 51.880 19.004 -14.846 1.00 45.94 74 VAL A C 1
ATOM 562 O O . VAL A 1 74 ? 50.899 18.391 -14.432 1.00 45.94 74 VAL A O 1
ATOM 565 N N . ALA A 1 75 ? 52.629 18.563 -15.855 1.00 43.69 75 ALA A N 1
ATOM 566 C CA . ALA A 1 75 ? 52.512 17.229 -16.422 1.00 43.69 75 ALA A CA 1
ATOM 567 C C . ALA A 1 75 ? 53.190 16.221 -15.481 1.00 43.69 75 ALA A C 1
ATOM 569 O O . ALA A 1 75 ? 54.411 16.222 -15.332 1.00 43.69 75 ALA A O 1
ATOM 570 N N . VAL A 1 76 ? 52.396 15.354 -14.852 1.00 47.75 76 VAL A N 1
ATOM 571 C CA . VAL A 1 76 ? 52.874 14.140 -14.181 1.00 47.75 76 VAL A CA 1
ATOM 572 C C . VAL A 1 76 ? 52.340 12.953 -14.968 1.00 47.75 76 VAL A C 1
ATOM 574 O O . VAL A 1 76 ? 51.131 12.761 -15.058 1.00 47.75 76 VAL A O 1
ATOM 577 N N . GLY A 1 77 ? 53.242 12.164 -15.548 1.00 44.12 77 GLY A N 1
ATOM 578 C CA . GLY A 1 77 ? 52.877 10.936 -16.250 1.00 44.12 77 GLY A CA 1
ATOM 579 C C . GLY A 1 77 ? 53.939 10.474 -17.234 1.00 44.12 77 GLY A C 1
ATOM 580 O O . GLY A 1 77 ? 53.690 10.417 -18.432 1.00 44.12 77 GLY A O 1
ATOM 581 N N . ALA A 1 78 ? 55.132 10.169 -16.725 1.00 42.41 78 ALA A N 1
ATOM 582 C CA . ALA A 1 78 ? 56.190 9.513 -17.476 1.00 42.41 78 ALA A CA 1
ATOM 583 C C . ALA A 1 78 ? 55.747 8.098 -17.896 1.00 42.41 78 ALA A C 1
ATOM 585 O O . ALA A 1 78 ? 55.620 7.215 -17.050 1.00 42.41 78 ALA A O 1
ATOM 586 N N . TYR A 1 79 ? 55.550 7.873 -19.197 1.00 43.34 79 TYR A N 1
ATOM 587 C CA . TYR A 1 79 ? 55.613 6.535 -19.783 1.00 43.34 79 TYR A CA 1
ATOM 588 C C . TYR A 1 79 ? 57.045 6.294 -20.252 1.00 43.34 79 TYR A C 1
ATOM 590 O O . TYR A 1 79 ? 57.520 6.884 -21.221 1.00 43.34 79 TYR A O 1
ATOM 598 N N . ALA A 1 80 ? 57.748 5.457 -19.496 1.00 46.16 80 ALA A N 1
ATOM 599 C CA . ALA A 1 80 ? 59.080 4.989 -19.814 1.00 46.16 80 ALA A CA 1
ATOM 600 C C . ALA A 1 80 ? 59.024 3.878 -20.874 1.00 46.16 80 ALA A C 1
ATOM 602 O O . ALA A 1 80 ? 58.291 2.905 -20.721 1.00 46.16 80 ALA A O 1
ATOM 603 N N . GLY A 1 81 ? 59.878 4.009 -21.892 1.00 43.97 81 GLY A N 1
ATOM 604 C CA . GLY A 1 81 ? 60.549 2.881 -22.537 1.00 43.97 81 GLY A CA 1
ATOM 605 C C . GLY A 1 81 ? 59.790 2.154 -23.645 1.00 43.97 81 GLY A C 1
ATOM 606 O O . GLY A 1 81 ? 59.249 1.077 -23.421 1.00 43.97 81 GLY A O 1
ATOM 607 N N . GLN A 1 82 ? 59.898 2.657 -24.876 1.00 43.69 82 GLN A N 1
ATOM 608 C CA . GLN A 1 82 ? 59.802 1.813 -26.069 1.00 43.69 82 GLN A CA 1
ATOM 609 C C . GLN A 1 82 ? 61.162 1.843 -26.788 1.00 43.69 82 GLN A C 1
ATOM 611 O O . GLN A 1 82 ? 61.652 2.933 -27.095 1.00 43.69 82 GLN A O 1
ATOM 616 N N . PRO A 1 83 ? 61.822 0.691 -27.009 1.00 53.28 83 PRO A N 1
ATOM 617 C CA . PRO A 1 83 ? 63.111 0.650 -27.682 1.00 53.28 83 PRO A CA 1
ATOM 618 C C . PRO A 1 83 ? 62.946 1.034 -29.155 1.00 53.28 83 PRO A C 1
ATOM 620 O O . PRO A 1 83 ? 62.125 0.473 -29.880 1.00 53.28 83 PRO A O 1
ATOM 623 N N . GLN A 1 84 ? 63.749 2.004 -29.587 1.00 46.44 84 GLN A N 1
ATOM 624 C CA . GLN A 1 84 ? 63.911 2.366 -30.989 1.00 46.44 84 GLN A CA 1
ATOM 625 C C . GLN A 1 84 ? 64.604 1.206 -31.713 1.00 46.44 84 GLN A C 1
ATOM 627 O O . GLN A 1 84 ? 65.816 1.027 -31.599 1.00 46.44 84 GLN A O 1
ATOM 632 N N . HIS A 1 85 ? 63.838 0.407 -32.457 1.00 47.84 85 HIS A N 1
ATOM 633 C CA . HIS A 1 85 ? 64.416 -0.455 -33.480 1.00 47.84 85 HIS A CA 1
ATOM 634 C C . HIS A 1 85 ? 64.831 0.413 -34.667 1.00 47.84 85 HIS A C 1
ATOM 636 O O . HIS A 1 85 ? 64.007 1.016 -35.353 1.00 47.84 85 HIS A O 1
ATOM 642 N N . ALA A 1 86 ? 66.143 0.496 -34.857 1.00 52.22 86 ALA A N 1
ATOM 643 C CA . ALA A 1 86 ? 66.779 1.127 -35.993 1.00 52.22 86 ALA A CA 1
ATOM 644 C C . ALA A 1 86 ? 66.447 0.387 -37.300 1.00 52.22 86 ALA A C 1
ATOM 646 O O . ALA A 1 86 ? 66.562 -0.833 -37.373 1.00 52.22 86 ALA A O 1
ATOM 647 N N . GLY A 1 87 ? 66.107 1.167 -38.328 1.00 54.75 87 GLY A N 1
ATOM 648 C CA . GLY A 1 87 ? 66.487 0.922 -39.720 1.00 54.75 87 GLY A CA 1
ATOM 649 C C . GLY A 1 87 ? 65.978 -0.358 -40.380 1.00 54.75 87 GLY A C 1
ATOM 650 O O . GLY A 1 87 ? 66.758 -1.274 -40.618 1.00 54.75 87 GLY A O 1
ATOM 651 N N . VAL A 1 88 ? 64.722 -0.348 -40.825 1.00 54.31 88 VAL A N 1
ATOM 652 C CA . VAL A 1 88 ? 64.322 -1.081 -42.035 1.00 54.31 88 VAL A CA 1
ATOM 653 C C . VAL A 1 88 ? 63.866 -0.024 -43.050 1.00 54.31 88 VAL A C 1
ATOM 655 O O . VAL A 1 88 ? 63.069 0.841 -42.675 1.00 54.31 88 VAL A O 1
ATOM 658 N N . PRO A 1 89 ? 64.398 -0.004 -44.288 1.00 61.41 89 PRO A N 1
ATOM 659 C CA . PRO A 1 89 ? 63.932 0.912 -45.328 1.00 61.41 89 PRO A CA 1
ATOM 660 C C . PRO A 1 89 ? 62.428 0.712 -45.555 1.00 61.41 89 PRO A C 1
ATOM 662 O O . PRO A 1 89 ? 61.952 -0.410 -45.380 1.00 61.41 89 PRO A O 1
ATOM 665 N N . PRO A 1 90 ? 61.666 1.744 -45.953 1.00 52.12 90 PRO A N 1
ATOM 666 C CA . PRO A 1 90 ? 60.274 1.549 -46.324 1.00 52.12 90 PRO A CA 1
ATOM 667 C C . PRO A 1 90 ? 60.236 0.627 -47.544 1.00 52.12 90 PRO A C 1
ATOM 669 O O . PRO A 1 90 ? 60.548 1.039 -48.660 1.00 52.12 90 PRO A O 1
ATOM 672 N N . GLU A 1 91 ? 59.903 -0.640 -47.316 1.00 52.53 91 GLU A N 1
ATOM 673 C CA . GLU A 1 91 ? 59.578 -1.578 -48.375 1.00 52.53 91 GLU A CA 1
ATOM 674 C C . GLU A 1 91 ? 58.345 -1.008 -49.075 1.00 52.53 91 GLU A C 1
ATOM 676 O O . GLU A 1 91 ? 57.262 -0.908 -48.489 1.00 52.53 91 GLU A O 1
ATOM 681 N N . GLN A 1 92 ? 58.552 -0.497 -50.291 1.00 59.22 92 GLN A N 1
ATOM 682 C CA . GLN A 1 92 ? 57.466 -0.016 -51.126 1.00 59.22 92 GLN A CA 1
ATOM 683 C C . GLN A 1 92 ? 56.468 -1.165 -51.273 1.00 59.22 92 GLN A C 1
ATOM 685 O O . GLN A 1 92 ? 56.871 -2.257 -51.685 1.00 59.22 92 GLN A O 1
ATOM 690 N N . PRO A 1 93 ? 55.188 -0.953 -50.929 1.00 55.84 93 PRO A N 1
ATOM 691 C CA . PRO A 1 93 ? 54.189 -1.980 -51.140 1.00 55.84 93 PRO A CA 1
ATOM 692 C C . PRO A 1 93 ? 54.183 -2.346 -52.632 1.00 55.84 93 PRO A C 1
ATOM 694 O O . PRO A 1 93 ? 54.303 -1.451 -53.475 1.00 55.84 93 PRO A O 1
ATOM 697 N N . PRO A 1 94 ? 54.082 -3.642 -52.972 1.00 57.84 94 PRO A N 1
ATOM 698 C CA . PRO A 1 94 ? 54.059 -4.080 -54.359 1.00 57.84 94 PRO A CA 1
ATOM 699 C C . PRO A 1 94 ? 52.938 -3.353 -55.108 1.00 57.84 94 PRO A C 1
ATOM 701 O O . PRO A 1 94 ? 51.804 -3.284 -54.629 1.00 57.84 94 PRO A O 1
ATOM 704 N N . ALA A 1 95 ? 53.271 -2.816 -56.285 1.00 58.25 95 ALA A N 1
ATOM 705 C CA . ALA A 1 95 ? 52.386 -2.016 -57.137 1.00 58.25 95 ALA A CA 1
ATOM 706 C C . ALA A 1 95 ? 51.152 -2.783 -57.659 1.00 58.25 95 ALA A C 1
ATOM 708 O O . ALA A 1 95 ? 50.265 -2.178 -58.254 1.00 58.25 95 ALA A O 1
ATOM 709 N N . ASP A 1 96 ? 51.070 -4.082 -57.364 1.00 55.19 96 ASP A N 1
ATOM 710 C CA . ASP A 1 96 ? 50.020 -4.992 -57.815 1.00 55.19 96 ASP A CA 1
ATOM 711 C C . ASP A 1 96 ? 49.167 -5.534 -56.654 1.00 55.19 96 ASP A C 1
ATOM 713 O O . ASP A 1 96 ? 48.463 -6.534 -56.802 1.00 55.19 96 ASP A O 1
ATOM 717 N N . ALA A 1 97 ? 49.211 -4.899 -55.476 1.00 47.91 97 ALA A N 1
ATOM 718 C CA . ALA A 1 97 ? 48.221 -5.163 -54.438 1.00 47.91 97 ALA A CA 1
ATOM 719 C C . ALA A 1 97 ? 46.844 -4.710 -54.949 1.00 47.91 97 ALA A C 1
ATOM 721 O O . ALA A 1 97 ? 46.516 -3.525 -54.924 1.00 47.91 97 ALA A O 1
ATOM 722 N N . GLU A 1 98 ? 46.076 -5.677 -55.456 1.00 49.53 98 GLU A N 1
ATOM 723 C CA . GLU A 1 98 ? 44.722 -5.522 -55.975 1.00 49.53 98 GLU A CA 1
ATOM 724 C C . GLU A 1 98 ? 43.881 -4.499 -55.176 1.00 49.53 98 GLU A C 1
ATOM 726 O O . GLU A 1 98 ? 43.894 -4.498 -53.936 1.00 49.53 98 GLU A O 1
ATOM 731 N N . PRO A 1 99 ? 43.047 -3.687 -55.852 1.00 50.84 99 PRO A N 1
ATOM 732 C CA . PRO A 1 99 ? 42.136 -2.738 -55.204 1.00 50.84 99 PRO A CA 1
ATOM 733 C C . PRO A 1 99 ? 41.082 -3.406 -54.296 1.00 50.84 99 PRO A C 1
ATOM 735 O O . PRO A 1 99 ? 40.371 -2.718 -53.560 1.00 50.84 99 PRO A O 1
ATOM 738 N N . THR A 1 100 ? 41.016 -4.741 -54.258 1.00 52.03 100 THR A N 1
ATOM 739 C CA . THR A 1 100 ? 40.062 -5.531 -53.466 1.00 52.03 100 THR A CA 1
ATOM 740 C C . THR A 1 100 ? 40.143 -5.278 -51.959 1.00 52.03 100 THR A C 1
ATOM 742 O O . THR A 1 100 ? 39.144 -5.464 -51.264 1.00 52.03 100 THR A O 1
ATOM 745 N N . ARG A 1 101 ? 41.276 -4.798 -51.422 1.00 50.09 101 ARG A N 1
ATOM 746 C CA . ARG A 1 101 ? 41.384 -4.438 -49.992 1.00 50.09 101 ARG A CA 1
ATOM 747 C C . ARG A 1 101 ? 40.968 -2.999 -49.675 1.00 50.09 101 ARG A C 1
ATOM 749 O O . ARG A 1 101 ? 40.537 -2.739 -48.553 1.00 50.09 101 ARG A O 1
ATOM 756 N N . ALA A 1 102 ? 41.063 -2.086 -50.640 1.00 45.62 102 ALA A N 1
ATOM 757 C CA . ALA A 1 102 ? 40.660 -0.688 -50.474 1.00 45.62 102 ALA A CA 1
ATOM 758 C C . ALA A 1 102 ? 39.160 -0.479 -50.761 1.00 45.62 102 ALA A C 1
ATOM 760 O O . ALA A 1 102 ? 38.528 0.344 -50.106 1.00 45.62 102 ALA A O 1
ATOM 761 N N . GLU A 1 103 ? 38.545 -1.283 -51.636 1.00 46.06 103 GLU A N 1
ATOM 762 C CA . GLU A 1 103 ? 37.083 -1.282 -51.835 1.00 46.06 103 GLU A CA 1
ATOM 763 C C . GLU A 1 103 ? 36.307 -1.988 -50.710 1.00 46.06 103 GLU A C 1
ATOM 765 O O . GLU A 1 103 ? 35.121 -1.731 -50.510 1.00 46.06 103 GLU A O 1
ATOM 770 N N . GLN A 1 104 ? 36.970 -2.808 -49.886 1.00 48.59 104 GLN A N 1
ATOM 771 C CA . GLN A 1 104 ? 36.388 -3.303 -48.630 1.00 48.59 104 GLN A CA 1
ATOM 772 C C . GLN A 1 104 ? 36.283 -2.216 -47.540 1.00 48.59 104 GLN A C 1
ATOM 774 O O . GLN A 1 104 ? 35.687 -2.458 -46.489 1.00 48.59 104 GLN A O 1
ATOM 779 N N . ALA A 1 105 ? 36.840 -1.017 -47.760 1.00 51.06 105 ALA A N 1
ATOM 780 C CA . ALA A 1 105 ? 37.064 -0.030 -46.705 1.00 51.06 105 ALA A CA 1
ATOM 781 C C . ALA A 1 105 ? 35.890 0.922 -46.407 1.00 51.06 105 ALA A C 1
ATOM 783 O O . ALA A 1 105 ? 36.003 1.738 -45.493 1.00 51.06 105 ALA A O 1
ATOM 784 N N . ALA A 1 106 ? 34.741 0.826 -47.081 1.00 53.41 106 ALA A N 1
ATOM 785 C CA . ALA A 1 106 ? 33.617 1.714 -46.776 1.00 53.41 106 ALA A CA 1
ATOM 786 C C . ALA A 1 106 ? 32.251 1.036 -46.939 1.00 53.41 106 ALA A C 1
ATOM 788 O O . ALA A 1 106 ? 31.527 1.261 -47.901 1.00 53.41 106 ALA A O 1
ATOM 789 N N . GLY A 1 107 ? 31.848 0.247 -45.941 1.00 58.59 107 GLY A N 1
ATOM 790 C CA . GLY A 1 107 ? 30.420 0.150 -45.614 1.00 58.59 107 GLY A CA 1
ATOM 791 C C . GLY A 1 107 ? 29.785 -1.233 -45.604 1.00 58.59 107 GLY A C 1
ATOM 792 O O . GLY A 1 107 ? 28.699 -1.343 -45.046 1.00 58.59 107 GLY A O 1
ATOM 793 N N . VAL A 1 108 ? 30.431 -2.288 -46.114 1.00 69.06 108 VAL A N 1
ATOM 794 C CA . VAL A 1 108 ? 29.858 -3.646 -46.063 1.00 69.06 108 VAL A CA 1
ATOM 795 C C . VAL A 1 108 ? 30.314 -4.368 -44.797 1.00 69.06 108 VAL A C 1
ATOM 797 O O . VAL A 1 108 ? 31.462 -4.785 -44.669 1.00 69.06 108 VAL A O 1
ATOM 800 N N . LEU A 1 109 ? 29.401 -4.530 -43.838 1.00 72.94 109 LEU A N 1
ATOM 801 C CA . LEU A 1 109 ? 29.677 -5.299 -42.620 1.00 72.94 109 LEU A CA 1
ATOM 802 C C . LEU A 1 109 ? 29.948 -6.775 -42.924 1.00 72.94 109 LEU A C 1
ATOM 804 O O . LEU A 1 109 ? 29.160 -7.423 -43.614 1.00 72.94 109 LEU A O 1
ATOM 808 N N . GLY A 1 110 ? 30.994 -7.333 -42.311 1.00 84.81 110 GLY A N 1
ATOM 809 C CA . GLY A 1 110 ? 31.257 -8.771 -42.361 1.00 84.81 110 GLY A CA 1
ATOM 810 C C . GLY A 1 110 ? 30.197 -9.595 -41.599 1.00 84.81 110 GLY A C 1
ATOM 811 O O . GLY A 1 110 ? 29.548 -9.074 -40.684 1.00 84.81 110 GLY A O 1
ATOM 812 N N . PRO A 1 111 ? 30.039 -10.905 -41.883 1.00 85.06 111 PRO A N 1
ATOM 813 C CA . PRO A 1 111 ? 29.020 -11.754 -41.247 1.00 85.06 111 PRO A CA 1
ATOM 814 C C . PRO A 1 111 ? 29.081 -11.768 -39.711 1.00 85.06 111 PRO A C 1
ATOM 816 O O . PRO A 1 111 ? 28.052 -11.733 -39.032 1.00 85.06 111 PRO A O 1
ATOM 819 N N . GLN A 1 112 ? 30.291 -11.758 -39.144 1.00 85.00 112 GLN A N 1
ATOM 820 C CA . GLN A 1 112 ? 30.497 -11.711 -37.695 1.00 85.00 112 GLN A CA 1
ATOM 821 C C . GLN A 1 112 ? 30.070 -10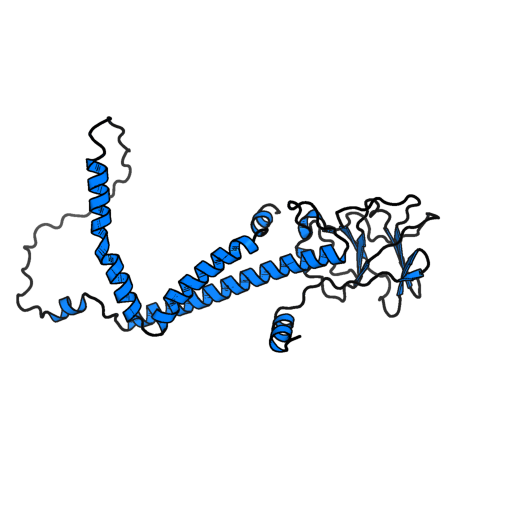.362 -37.092 1.00 85.00 112 GLN A C 1
ATOM 823 O O . GLN A 1 112 ? 29.475 -10.327 -36.014 1.00 85.00 112 GLN A O 1
ATOM 828 N N . GLN A 1 113 ? 30.307 -9.256 -37.805 1.00 81.50 113 GLN A N 1
ATOM 829 C CA . GLN A 1 113 ? 29.874 -7.920 -37.387 1.00 81.50 113 GLN A CA 1
ATOM 830 C C . GLN A 1 113 ? 28.347 -7.792 -37.446 1.00 81.50 113 GLN A C 1
ATOM 832 O O . GLN A 1 113 ? 27.747 -7.252 -36.519 1.00 81.50 113 GLN A O 1
ATOM 837 N N . ILE A 1 114 ? 27.709 -8.351 -38.482 1.00 83.44 114 ILE A N 1
ATOM 838 C CA . ILE A 1 114 ? 26.245 -8.439 -38.593 1.00 83.44 114 ILE A CA 1
ATOM 839 C C . ILE A 1 114 ? 25.657 -9.207 -37.405 1.00 83.44 114 ILE A C 1
ATOM 841 O O . ILE A 1 114 ? 24.731 -8.723 -36.752 1.00 83.44 114 ILE A O 1
ATOM 845 N N . LYS A 1 115 ? 26.211 -10.384 -37.088 1.00 85.75 115 LYS A N 1
ATOM 846 C CA . LYS A 1 115 ? 25.757 -11.203 -35.955 1.00 85.75 115 LYS A CA 1
ATOM 847 C C . LYS A 1 115 ? 25.914 -10.468 -34.620 1.00 85.75 115 LYS A C 1
ATOM 849 O O . LYS A 1 115 ? 24.982 -10.465 -33.821 1.00 85.75 115 LYS A O 1
ATOM 854 N N . SER A 1 116 ? 27.056 -9.813 -34.404 1.00 87.94 116 SER A N 1
ATOM 855 C CA . SER A 1 116 ? 27.325 -9.021 -33.196 1.00 87.94 116 SER A CA 1
ATOM 856 C C . SER A 1 116 ? 26.337 -7.860 -33.036 1.00 87.94 116 SER A C 1
ATOM 858 O O . SER A 1 116 ? 25.715 -7.716 -31.985 1.00 87.94 116 SER A O 1
ATOM 860 N N . ARG A 1 117 ? 26.092 -7.088 -34.104 1.00 85.56 117 ARG A N 1
ATOM 861 C CA . ARG A 1 117 ? 25.137 -5.967 -34.080 1.00 85.56 117 ARG A CA 1
ATOM 862 C C . ARG A 1 117 ? 23.702 -6.412 -33.835 1.00 85.56 117 ARG A C 1
ATOM 864 O O . ARG A 1 117 ? 22.985 -5.752 -33.092 1.00 85.56 117 ARG A O 1
ATOM 871 N N . ARG A 1 118 ? 23.288 -7.541 -34.414 1.00 86.94 118 ARG A N 1
ATOM 872 C CA . ARG A 1 118 ? 21.970 -8.126 -34.136 1.00 86.94 118 ARG A CA 1
ATOM 873 C C . ARG A 1 118 ? 21.844 -8.560 -32.679 1.00 86.94 118 ARG A C 1
ATOM 875 O O . ARG A 1 118 ? 20.831 -8.252 -32.064 1.00 86.94 118 ARG A O 1
ATOM 882 N N . MET A 1 119 ? 22.866 -9.202 -32.106 1.00 90.12 119 MET A N 1
ATOM 883 C CA . MET A 1 119 ? 22.854 -9.536 -30.676 1.00 90.12 119 MET A CA 1
ATOM 884 C C . MET A 1 119 ? 22.779 -8.289 -29.792 1.00 90.12 119 MET A C 1
ATOM 886 O O . MET A 1 119 ? 21.990 -8.271 -28.851 1.00 90.12 119 MET A O 1
ATOM 890 N N . LEU A 1 120 ? 23.524 -7.230 -30.121 1.00 87.25 120 LEU A N 1
ATOM 891 C CA . LEU A 1 120 ? 23.444 -5.958 -29.401 1.00 87.25 120 LEU A CA 1
ATOM 892 C C . LEU A 1 120 ? 22.045 -5.332 -29.498 1.00 87.25 120 LEU A C 1
ATOM 894 O O . LEU A 1 120 ? 21.504 -4.900 -28.485 1.00 87.25 120 LEU A O 1
ATOM 898 N N . ALA A 1 121 ? 21.439 -5.313 -30.687 1.00 84.44 121 ALA A N 1
ATOM 899 C CA . ALA A 1 121 ? 20.092 -4.781 -30.886 1.00 84.44 121 ALA A CA 1
ATOM 900 C C . ALA A 1 121 ? 19.039 -5.568 -30.088 1.00 84.44 121 ALA A C 1
ATOM 902 O O . ALA A 1 121 ? 18.202 -4.959 -29.426 1.00 84.44 121 ALA A O 1
ATOM 903 N N . ILE A 1 122 ? 19.114 -6.906 -30.083 1.00 86.62 122 ILE A N 1
ATOM 904 C CA . ILE A 1 122 ? 18.247 -7.757 -29.248 1.00 86.62 122 ILE A CA 1
ATOM 905 C C . ILE A 1 122 ? 18.436 -7.409 -27.770 1.00 86.62 122 ILE A C 1
ATOM 907 O O . ILE A 1 122 ? 17.456 -7.171 -27.068 1.00 86.62 122 ILE A O 1
ATOM 911 N N . PHE A 1 123 ? 19.685 -7.327 -27.305 1.00 92.75 123 PHE A N 1
ATOM 912 C CA . PHE A 1 123 ? 19.987 -6.978 -25.920 1.00 92.75 123 PHE A CA 1
ATOM 913 C C . PHE A 1 123 ? 19.412 -5.610 -25.534 1.00 92.75 123 PHE A C 1
ATOM 915 O O . PHE A 1 123 ? 18.794 -5.483 -24.480 1.00 92.75 123 PHE A O 1
ATOM 922 N N . MET A 1 124 ? 19.550 -4.603 -26.400 1.00 85.94 124 MET A N 1
ATOM 923 C CA . MET A 1 124 ? 18.984 -3.273 -26.171 1.00 85.94 124 MET A CA 1
ATOM 924 C C . MET A 1 124 ? 17.455 -3.302 -26.077 1.00 85.94 124 MET A C 1
ATOM 926 O O . MET A 1 124 ? 16.897 -2.676 -25.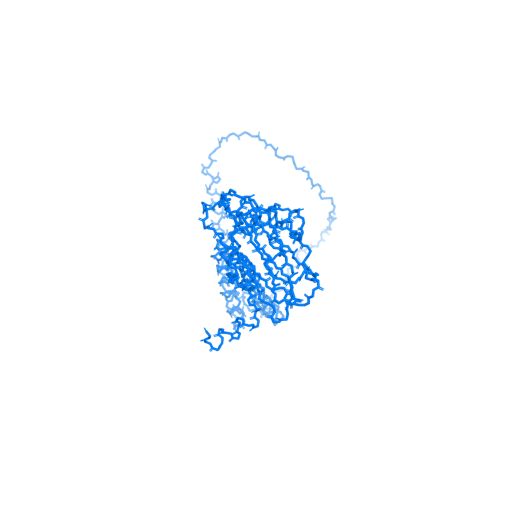179 1.00 85.94 124 MET A O 1
ATOM 930 N N . VAL A 1 125 ? 16.770 -4.058 -26.942 1.00 85.12 125 VAL A N 1
ATOM 931 C CA . VAL A 1 125 ? 15.309 -4.232 -26.857 1.00 85.12 125 VAL A CA 1
ATOM 932 C C . VAL A 1 125 ? 14.919 -4.901 -25.538 1.00 85.12 125 VAL A C 1
ATOM 934 O O . VAL A 1 125 ? 14.021 -4.416 -24.852 1.00 85.12 125 VAL A O 1
ATOM 937 N N . CYS A 1 126 ? 15.615 -5.966 -25.133 1.00 88.19 126 CYS A N 1
ATOM 938 C CA . CYS A 1 126 ? 15.373 -6.612 -23.843 1.00 88.19 126 CYS A CA 1
ATOM 939 C C . CYS A 1 126 ? 15.598 -5.648 -22.666 1.00 88.19 126 CYS A C 1
ATOM 941 O O . CYS A 1 126 ? 14.782 -5.614 -21.747 1.00 88.19 126 CYS A O 1
ATOM 943 N N . ALA A 1 127 ? 16.654 -4.830 -22.708 1.00 83.62 127 ALA A N 1
ATOM 944 C CA . ALA A 1 127 ? 16.927 -3.815 -21.694 1.00 83.62 127 ALA A CA 1
ATOM 945 C C . ALA A 1 127 ? 15.829 -2.737 -21.642 1.00 83.62 127 ALA A C 1
ATOM 947 O O . ALA A 1 127 ? 15.402 -2.352 -20.556 1.00 83.62 127 ALA A O 1
ATOM 948 N N . ALA A 1 128 ? 15.318 -2.293 -22.795 1.00 83.25 128 ALA A N 1
ATOM 949 C CA . ALA A 1 128 ? 14.200 -1.353 -22.867 1.00 83.25 128 ALA A CA 1
ATOM 950 C C . ALA A 1 128 ? 12.918 -1.940 -22.253 1.00 83.25 128 ALA A C 1
ATOM 952 O O . ALA A 1 128 ? 12.272 -1.285 -21.437 1.00 83.25 128 ALA A O 1
ATOM 953 N N . VAL A 1 129 ? 12.578 -3.192 -22.577 1.00 85.38 129 VAL A N 1
ATOM 954 C CA . VAL A 1 129 ? 11.426 -3.888 -21.977 1.00 85.38 129 VAL A CA 1
ATOM 955 C C . VAL A 1 129 ? 11.602 -4.040 -20.464 1.00 85.38 129 VAL A C 1
ATOM 957 O O . VAL A 1 129 ? 10.659 -3.794 -19.713 1.00 85.38 129 VAL A O 1
ATOM 960 N N . ALA A 1 130 ? 12.808 -4.380 -20.000 1.00 82.75 130 ALA A N 1
ATOM 961 C CA . ALA A 1 130 ? 13.112 -4.469 -18.575 1.00 82.75 130 ALA A CA 1
ATOM 962 C C . ALA A 1 130 ? 12.959 -3.114 -17.862 1.00 82.75 130 ALA A C 1
ATOM 964 O O . ALA A 1 130 ? 12.381 -3.065 -16.779 1.00 82.75 130 ALA A O 1
ATOM 965 N N . LEU A 1 131 ? 13.408 -2.013 -18.476 1.00 82.81 131 LEU A N 1
ATOM 966 C CA . LEU A 1 131 ? 13.249 -0.653 -17.946 1.00 82.81 131 LEU A CA 1
ATOM 967 C C . LEU A 1 131 ? 11.778 -0.240 -17.824 1.00 82.81 131 LEU A C 1
ATOM 969 O O . LEU A 1 131 ? 11.381 0.305 -16.793 1.00 82.81 131 LEU A O 1
ATOM 973 N N . ILE A 1 132 ? 10.962 -0.528 -18.844 1.00 81.25 132 ILE A N 1
ATOM 974 C CA . ILE A 1 132 ? 9.513 -0.287 -18.796 1.00 81.25 132 ILE A CA 1
ATOM 975 C C . ILE A 1 132 ? 8.892 -1.121 -17.673 1.00 81.25 132 ILE A C 1
ATOM 977 O O . ILE A 1 132 ? 8.188 -0.579 -16.824 1.00 81.25 132 ILE A O 1
ATOM 981 N N . GLY A 1 133 ? 9.190 -2.423 -17.629 1.00 78.62 133 GLY A N 1
ATOM 982 C CA . GLY A 1 133 ? 8.679 -3.327 -16.600 1.00 78.62 133 GLY A CA 1
ATOM 983 C C . GLY A 1 133 ? 9.030 -2.857 -15.189 1.00 78.62 133 GLY A C 1
ATOM 984 O O . GLY A 1 133 ? 8.155 -2.786 -14.330 1.00 78.62 133 GLY A O 1
ATOM 985 N N . PHE A 1 134 ? 10.281 -2.454 -14.967 1.00 79.31 134 PHE A N 1
ATOM 986 C CA . PHE A 1 134 ? 10.751 -1.907 -13.698 1.00 79.31 134 PHE A CA 1
ATOM 987 C C . PHE A 1 134 ? 10.005 -0.627 -13.301 1.00 79.31 134 PHE A C 1
ATOM 989 O O . PHE A 1 134 ? 9.541 -0.514 -12.167 1.00 79.31 134 PHE A O 1
ATOM 996 N N . ASN A 1 135 ? 9.829 0.317 -14.234 1.00 78.00 135 ASN A N 1
ATOM 997 C CA . ASN A 1 135 ? 9.122 1.567 -13.957 1.00 78.00 135 ASN A CA 1
ATOM 998 C C . ASN A 1 135 ? 7.645 1.332 -13.610 1.00 78.00 135 ASN A C 1
ATOM 1000 O O . ASN A 1 135 ? 7.141 1.917 -12.653 1.00 78.00 135 ASN A O 1
ATOM 1004 N N . VAL A 1 136 ? 6.960 0.442 -14.334 1.00 74.06 136 VAL A N 1
ATOM 1005 C CA . VAL A 1 136 ? 5.551 0.143 -14.048 1.00 74.06 136 VAL A CA 1
ATOM 1006 C C . VAL A 1 136 ? 5.398 -0.615 -12.728 1.00 74.06 136 VAL A C 1
ATOM 1008 O O . VAL A 1 136 ? 4.468 -0.326 -11.980 1.00 74.06 136 VAL A O 1
ATOM 1011 N N . VAL A 1 137 ? 6.307 -1.545 -12.400 1.00 71.25 137 VAL A N 1
ATOM 1012 C CA . VAL A 1 137 ? 6.312 -2.215 -11.087 1.00 71.25 137 VAL A CA 1
ATOM 1013 C C . VAL A 1 137 ? 6.430 -1.178 -9.973 1.00 71.25 137 VAL A C 1
ATOM 1015 O O . VAL A 1 137 ? 5.570 -1.140 -9.103 1.00 71.25 137 VAL A O 1
ATOM 1018 N N . LEU A 1 138 ? 7.413 -0.283 -10.030 1.00 70.00 138 LEU A N 1
ATOM 1019 C CA . LEU A 1 138 ? 7.596 0.729 -8.989 1.00 70.00 138 LEU A CA 1
ATOM 1020 C C . LEU A 1 138 ? 6.411 1.694 -8.876 1.00 70.00 138 LEU A C 1
ATOM 1022 O O . LEU A 1 138 ? 5.942 1.960 -7.771 1.00 70.00 138 LEU A O 1
ATOM 1026 N N . ASN A 1 139 ? 5.884 2.172 -10.008 1.00 70.94 139 ASN A N 1
ATOM 1027 C CA . ASN A 1 139 ? 4.721 3.060 -10.024 1.00 70.94 139 ASN A CA 1
ATOM 1028 C C . ASN A 1 139 ? 3.480 2.390 -9.447 1.00 70.94 139 ASN A C 1
ATOM 1030 O O . ASN A 1 139 ? 2.741 3.009 -8.690 1.00 70.94 139 ASN A O 1
ATOM 1034 N N . ARG A 1 140 ? 3.247 1.117 -9.768 1.00 72.62 140 ARG A N 1
ATOM 1035 C CA . ARG A 1 140 ? 2.121 0.363 -9.218 1.00 72.62 140 ARG A CA 1
ATOM 1036 C C . ARG A 1 140 ? 2.227 0.224 -7.708 1.00 72.62 140 ARG A C 1
ATOM 1038 O O . ARG A 1 140 ? 1.227 0.332 -7.011 1.00 72.62 140 ARG A O 1
ATOM 1045 N N . GLU A 1 141 ? 3.419 -0.067 -7.212 1.00 68.69 141 GLU A N 1
ATOM 1046 C CA . GLU A 1 141 ? 3.634 -0.288 -5.788 1.00 68.69 141 GLU A CA 1
ATOM 1047 C C . GLU A 1 141 ? 3.484 1.011 -4.989 1.00 68.69 141 GLU A C 1
ATOM 1049 O O . GLU A 1 141 ? 2.860 0.995 -3.928 1.00 68.69 141 GLU A O 1
ATOM 1054 N N . ALA A 1 142 ? 3.954 2.133 -5.543 1.00 68.06 142 ALA A N 1
ATOM 1055 C CA . ALA A 1 142 ? 3.708 3.466 -5.004 1.00 68.06 142 ALA A CA 1
ATOM 1056 C C . ALA A 1 142 ? 2.213 3.843 -5.056 1.00 68.06 142 ALA A C 1
ATOM 1058 O O . ALA A 1 142 ? 1.647 4.266 -4.048 1.00 68.06 142 ALA A O 1
ATOM 1059 N N . ASN A 1 143 ? 1.545 3.618 -6.193 1.00 73.94 143 ASN A N 1
ATOM 1060 C CA . ASN A 1 143 ? 0.113 3.886 -6.353 1.00 73.94 143 ASN A CA 1
ATOM 1061 C C . ASN A 1 143 ? -0.740 3.030 -5.412 1.00 73.94 143 ASN A C 1
ATOM 1063 O O . ASN A 1 143 ? -1.684 3.538 -4.824 1.00 73.94 143 ASN A O 1
ATOM 1067 N N . GLY A 1 144 ? -0.394 1.756 -5.217 1.00 77.31 144 GLY A N 1
ATOM 1068 C CA . GLY A 1 144 ? -1.133 0.875 -4.315 1.00 77.31 144 GLY A CA 1
ATOM 1069 C C . GLY A 1 144 ? -1.076 1.344 -2.870 1.00 77.31 144 GLY A C 1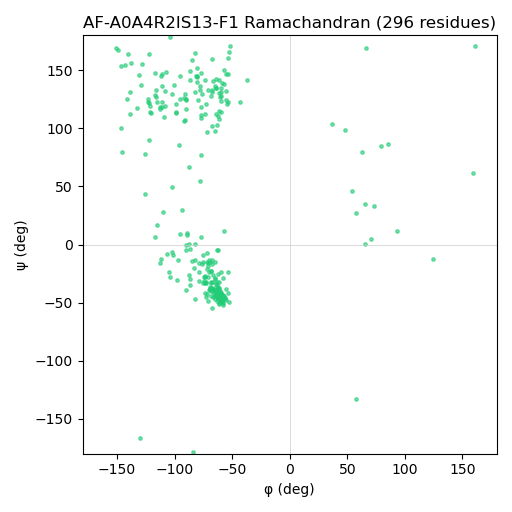
ATOM 1070 O O . GLY A 1 144 ? -2.051 1.250 -2.134 1.00 77.31 144 GLY A O 1
ATOM 1071 N N . CYS A 1 145 ? 0.048 1.922 -2.464 1.00 78.25 145 CYS A N 1
ATOM 1072 C CA . CYS A 1 145 ? 0.146 2.509 -1.145 1.00 78.25 145 CYS A CA 1
ATOM 1073 C C . CYS A 1 145 ? -0.600 3.858 -1.030 1.00 78.25 145 CYS A C 1
ATOM 1075 O O . CYS A 1 145 ? -1.210 4.132 0.003 1.00 78.25 145 CYS A O 1
ATOM 1077 N N . TYR A 1 146 ? -0.652 4.659 -2.095 1.00 77.31 146 TYR A N 1
ATOM 1078 C CA . TYR A 1 146 ? -1.519 5.840 -2.157 1.00 77.31 146 TYR A CA 1
ATOM 1079 C C . TYR A 1 146 ? -3.010 5.472 -2.053 1.00 77.31 146 TYR A C 1
ATOM 1081 O O . TYR A 1 146 ? -3.756 6.075 -1.280 1.00 77.31 146 TYR A O 1
ATOM 1089 N N . GLU A 1 147 ? -3.440 4.448 -2.793 1.00 81.25 147 GLU A N 1
ATOM 1090 C CA . GLU A 1 147 ? -4.790 3.886 -2.710 1.00 81.25 147 GLU A CA 1
ATOM 1091 C C . GLU A 1 147 ? -5.082 3.354 -1.305 1.00 81.25 147 GLU A C 1
ATOM 1093 O O . GLU A 1 147 ? -6.161 3.612 -0.772 1.00 81.25 147 GLU A O 1
ATOM 1098 N N . ALA A 1 148 ? -4.105 2.702 -0.666 1.00 84.81 148 ALA A N 1
ATOM 1099 C CA . ALA A 1 148 ? -4.214 2.285 0.725 1.00 84.81 148 ALA A CA 1
ATOM 1100 C C . ALA A 1 148 ? -4.427 3.472 1.663 1.00 84.81 148 ALA A C 1
ATOM 1102 O O . ALA A 1 148 ? -5.365 3.455 2.455 1.00 84.81 148 ALA A O 1
ATOM 1103 N N . ALA A 1 149 ? -3.612 4.523 1.547 1.00 81.56 149 ALA A N 1
ATOM 1104 C CA . ALA A 1 149 ? -3.748 5.722 2.369 1.00 81.56 149 ALA A CA 1
ATOM 1105 C C . ALA A 1 149 ? -5.147 6.331 2.230 1.00 81.56 149 ALA A C 1
ATOM 1107 O O . ALA A 1 149 ? -5.803 6.611 3.230 1.00 81.56 149 ALA A O 1
ATOM 1108 N N . LYS A 1 150 ? -5.648 6.460 0.997 1.00 81.50 150 LYS A N 1
ATOM 1109 C CA . LYS A 1 150 ? -7.009 6.946 0.740 1.00 81.50 150 LYS A CA 1
ATOM 1110 C C . LYS A 1 150 ? -8.085 6.033 1.315 1.00 81.50 150 LYS A C 1
ATOM 1112 O O . LYS A 1 150 ? -9.052 6.528 1.889 1.00 81.50 150 LYS A O 1
ATOM 1117 N N . ALA A 1 151 ? -7.927 4.717 1.190 1.00 85.44 151 ALA A N 1
ATOM 1118 C CA . ALA A 1 151 ? -8.868 3.748 1.747 1.00 85.44 151 ALA A CA 1
ATOM 1119 C C . ALA A 1 151 ? -8.942 3.824 3.282 1.00 85.44 151 ALA A C 1
ATOM 1121 O O . ALA A 1 151 ? -10.018 3.641 3.848 1.00 85.44 151 ALA A O 1
ATOM 1122 N N .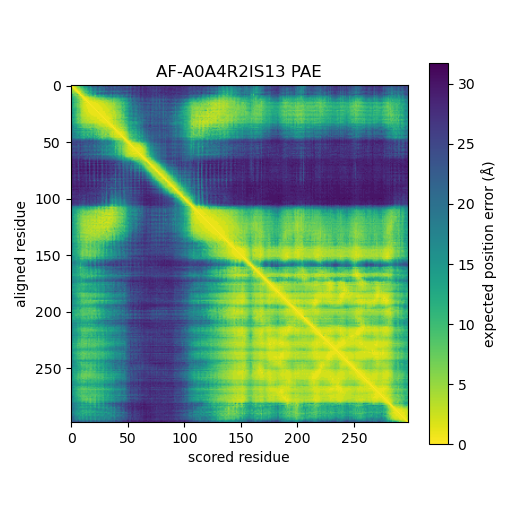 TRP A 1 152 ? -7.825 4.162 3.930 1.00 86.06 152 TRP A N 1
ATOM 1123 C CA . TRP A 1 152 ? -7.723 4.422 5.366 1.00 86.06 152 TRP A CA 1
ATOM 1124 C C . TRP A 1 152 ? -8.148 5.840 5.788 1.00 86.06 152 TRP A C 1
ATOM 1126 O O . TRP A 1 152 ? -8.112 6.156 6.973 1.00 86.06 152 TRP A O 1
ATOM 1136 N N . GLY A 1 153 ? -8.576 6.687 4.847 1.00 79.38 153 GLY A N 1
ATOM 1137 C CA . GLY A 1 153 ? -9.104 8.022 5.138 1.00 79.38 153 GLY A CA 1
ATOM 1138 C C . GLY A 1 153 ? -8.081 9.157 5.082 1.00 79.38 153 GLY A C 1
ATOM 1139 O O . GLY A 1 153 ? -8.414 10.271 5.481 1.00 79.38 153 GLY A O 1
ATOM 1140 N N . ALA A 1 154 ? -6.868 8.929 4.563 1.00 76.31 154 ALA A N 1
ATOM 1141 C CA . ALA A 1 154 ? -5.927 10.020 4.326 1.00 76.31 154 ALA A CA 1
ATOM 1142 C C . ALA A 1 154 ? -6.528 11.043 3.355 1.00 76.31 154 ALA A C 1
ATOM 1144 O O . ALA A 1 154 ? -6.941 10.712 2.241 1.00 76.31 154 ALA A O 1
ATOM 1145 N N . ILE A 1 155 ? -6.514 12.307 3.768 1.00 70.69 155 ILE A N 1
ATOM 1146 C CA . ILE A 1 155 ? -6.912 13.438 2.932 1.00 70.69 155 ILE A CA 1
ATOM 1147 C C . ILE A 1 155 ? -5.689 13.888 2.126 1.00 70.69 155 ILE A C 1
ATOM 1149 O O . ILE A 1 155 ? -4.570 13.890 2.642 1.00 70.69 155 ILE A O 1
ATOM 1153 N N . ASP A 1 156 ? -5.867 14.267 0.861 1.00 65.44 156 ASP A N 1
ATOM 1154 C CA . ASP A 1 156 ? -4.782 14.837 0.059 1.00 65.44 156 ASP A CA 1
ATOM 1155 C C . ASP A 1 156 ? -4.316 16.161 0.706 1.00 65.44 156 ASP A C 1
ATOM 1157 O O . ASP A 1 156 ? -5.055 17.142 0.762 1.00 65.44 156 ASP A O 1
ATOM 1161 N N . GLY A 1 157 ? -3.101 16.168 1.267 1.00 60.00 157 GLY A N 1
ATOM 1162 C CA . GLY A 1 157 ? -2.496 17.357 1.880 1.00 60.00 157 GLY A CA 1
ATOM 1163 C C . GLY A 1 157 ? -1.797 18.250 0.848 1.00 60.00 157 GLY A C 1
ATOM 1164 O O . GLY A 1 157 ? -1.756 17.929 -0.339 1.00 60.00 157 GLY A O 1
ATOM 1165 N N . LYS A 1 158 ? -1.178 19.355 1.295 1.00 55.97 158 LYS A N 1
ATOM 1166 C CA . LYS A 1 158 ? -0.250 20.131 0.444 1.00 55.97 158 LYS A CA 1
ATOM 1167 C C . LYS A 1 158 ? 0.835 19.204 -0.127 1.00 55.97 158 LYS A C 1
ATOM 1169 O O . LYS A 1 158 ? 1.236 18.257 0.550 1.00 55.97 158 LYS A O 1
ATOM 1174 N N . ALA A 1 159 ? 1.282 19.496 -1.351 1.00 53.97 159 ALA A N 1
ATOM 1175 C CA . ALA A 1 159 ? 2.027 18.646 -2.295 1.00 53.97 159 ALA A CA 1
ATOM 1176 C C . ALA A 1 159 ? 3.372 18.033 -1.819 1.00 53.97 159 ALA A C 1
ATOM 1178 O O . ALA A 1 159 ? 4.111 17.456 -2.615 1.00 53.97 159 ALA A O 1
ATOM 1179 N N . ASP A 1 160 ? 3.687 18.102 -0.528 1.00 51.78 160 ASP A N 1
ATOM 1180 C CA . ASP A 1 160 ? 5.026 17.898 0.019 1.00 51.78 160 ASP A CA 1
ATOM 1181 C C . ASP A 1 160 ? 5.119 16.606 0.862 1.00 51.78 160 ASP A C 1
ATOM 1183 O O . ASP A 1 160 ? 6.216 16.145 1.203 1.00 51.78 160 ASP A O 1
ATOM 1187 N N . LYS A 1 161 ? 3.973 15.996 1.208 1.00 59.66 161 LYS A N 1
ATOM 1188 C CA . LYS A 1 161 ? 3.901 14.795 2.053 1.00 59.66 161 LYS A CA 1
ATOM 1189 C C . LYS A 1 161 ? 3.486 13.571 1.239 1.00 59.66 161 LYS A C 1
ATOM 1191 O O . LYS A 1 161 ? 2.330 13.440 0.855 1.00 59.66 161 LYS A O 1
ATOM 1196 N N . ASP A 1 162 ? 4.433 12.658 1.036 1.00 63.94 162 ASP A N 1
ATOM 1197 C CA . ASP A 1 162 ? 4.152 11.318 0.518 1.00 63.94 162 ASP A CA 1
ATOM 1198 C C . ASP A 1 162 ? 3.221 10.581 1.497 1.00 63.94 162 ASP A C 1
ATOM 1200 O O . ASP A 1 162 ? 3.631 10.332 2.638 1.00 63.94 162 ASP A O 1
ATOM 1204 N N . PRO A 1 163 ? 1.984 10.256 1.092 1.00 65.12 163 PRO A N 1
ATOM 1205 C CA . PRO A 1 163 ? 1.007 9.645 1.979 1.00 65.12 163 PRO A CA 1
ATOM 1206 C C . PRO 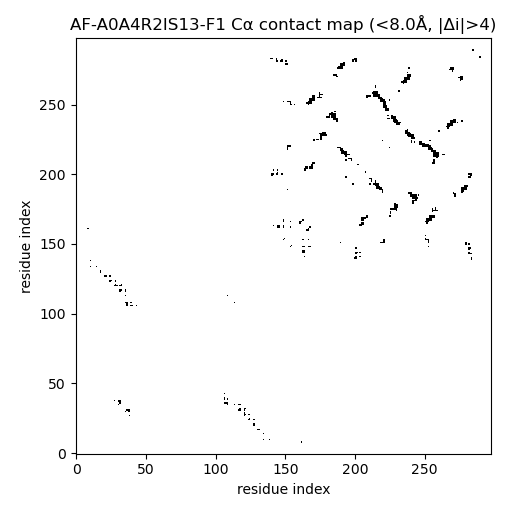A 1 163 ? 1.459 8.278 2.501 1.00 65.12 163 PRO A C 1
ATOM 1208 O O . PRO A 1 163 ? 1.096 7.899 3.605 1.00 65.12 163 PRO A O 1
ATOM 1211 N N . CYS A 1 164 ? 2.319 7.568 1.781 1.00 70.94 164 CYS A N 1
ATOM 1212 C CA . CYS A 1 164 ? 2.808 6.266 2.214 1.00 70.94 164 CYS A CA 1
ATOM 1213 C C . CYS A 1 164 ? 3.760 6.340 3.390 1.00 70.94 164 CYS A C 1
ATOM 1215 O O . CYS A 1 164 ? 3.634 5.606 4.364 1.00 70.94 164 CYS A O 1
ATOM 1217 N N . VAL A 1 165 ? 4.737 7.230 3.270 1.00 69.75 165 VAL A N 1
ATOM 1218 C CA . VAL A 1 165 ? 5.849 7.320 4.212 1.00 69.75 165 VAL A CA 1
ATOM 1219 C C . VAL A 1 165 ? 5.484 8.207 5.396 1.00 69.75 165 VAL A C 1
ATOM 1221 O O . VAL A 1 165 ? 5.931 7.951 6.509 1.00 69.75 165 VAL A O 1
ATOM 1224 N N . ASN A 1 166 ? 4.698 9.256 5.147 1.00 72.31 166 ASN A N 1
ATOM 1225 C CA . ASN A 1 166 ? 4.406 10.273 6.148 1.00 72.31 166 ASN A CA 1
ATOM 1226 C C . ASN A 1 166 ? 3.010 10.133 6.749 1.00 72.31 166 ASN A C 1
ATOM 1228 O O . ASN A 1 166 ? 2.839 10.548 7.885 1.00 72.31 166 ASN A O 1
ATOM 1232 N N . LYS A 1 167 ? 2.037 9.576 6.011 1.00 78.50 167 LYS A N 1
ATOM 1233 C CA . LYS A 1 167 ? 0.651 9.478 6.489 1.00 78.50 167 LYS A CA 1
ATOM 1234 C C . LYS A 1 167 ? 0.230 8.078 6.892 1.00 78.50 167 LYS A C 1
ATOM 1236 O O . LYS A 1 167 ? -0.862 7.955 7.408 1.00 78.50 167 LYS A O 1
ATOM 1241 N N . ILE A 1 168 ? 1.011 7.026 6.667 1.00 84.56 168 ILE A N 1
ATOM 1242 C CA . ILE A 1 168 ? 0.713 5.713 7.248 1.00 84.56 168 ILE A CA 1
ATOM 1243 C C . ILE A 1 168 ? 1.918 5.266 8.059 1.00 84.56 168 ILE A C 1
ATOM 1245 O O . ILE A 1 168 ? 3.031 5.169 7.541 1.00 84.56 168 ILE A O 1
ATOM 1249 N N . TYR A 1 169 ? 1.688 4.949 9.325 1.00 85.69 169 TYR A N 1
ATOM 1250 C CA . TYR A 1 169 ? 2.698 4.379 10.202 1.00 85.69 169 TYR A CA 1
ATOM 1251 C C . TYR A 1 169 ? 2.112 3.251 11.045 1.00 85.69 169 TYR A C 1
ATOM 1253 O O . TYR A 1 169 ? 0.907 3.176 11.278 1.00 85.69 169 TYR A O 1
ATOM 1261 N N . GLY A 1 170 ? 2.972 2.342 11.497 1.00 81.75 170 GLY A N 1
ATOM 1262 C CA . GLY A 1 170 ? 2.590 1.372 12.518 1.00 81.75 170 GLY A CA 1
ATOM 1263 C C . GLY A 1 170 ? 2.311 2.040 13.854 1.00 81.75 170 GLY A C 1
ATOM 1264 O O . GLY A 1 170 ? 3.062 2.929 14.256 1.00 81.75 170 GLY A O 1
ATOM 1265 N N . SER A 1 171 ? 1.287 1.575 14.570 1.00 78.38 171 SER A N 1
ATOM 1266 C CA . SER A 1 171 ? 1.146 1.919 15.983 1.00 78.38 171 SER A CA 1
ATOM 1267 C C . SER A 1 171 ? 2.379 1.442 16.753 1.00 78.38 171 SER A C 1
ATOM 1269 O O . SER A 1 171 ? 2.851 0.316 16.575 1.00 78.38 171 SER A O 1
ATOM 1271 N N . PHE A 1 172 ? 2.898 2.306 17.622 1.00 67.56 172 PHE A N 1
ATOM 1272 C CA . PHE A 1 172 ? 4.028 1.991 18.496 1.00 67.56 172 PHE A CA 1
ATOM 1273 C C . PHE A 1 172 ? 3.600 1.283 19.784 1.00 67.56 172 PHE A C 1
ATOM 1275 O O . PHE A 1 172 ? 4.448 0.735 20.488 1.00 67.56 172 PHE A O 1
ATOM 1282 N N . PHE A 1 173 ? 2.304 1.296 20.104 1.00 72.50 17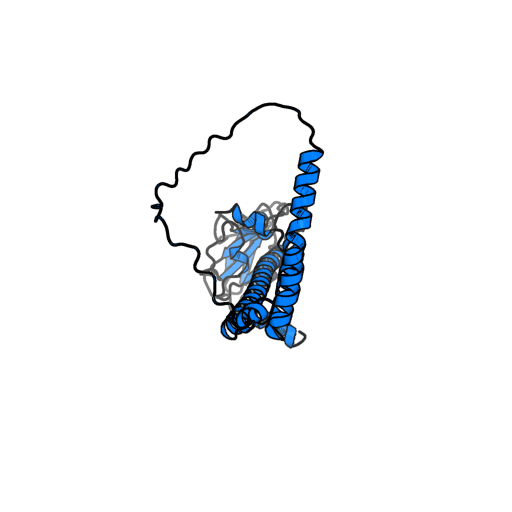3 PHE A N 1
ATOM 1283 C CA . PHE A 1 173 ? 1.803 0.883 21.408 1.00 72.50 173 PHE A CA 1
ATOM 1284 C C . PHE A 1 173 ? 0.617 -0.065 21.266 1.00 72.50 173 PHE A C 1
ATOM 1286 O O . PHE A 1 173 ? -0.441 0.316 20.769 1.00 72.50 173 PHE A O 1
ATOM 1293 N N . GLY A 1 174 ? 0.816 -1.287 21.764 1.00 76.50 174 GLY A N 1
ATOM 1294 C CA . GLY A 1 174 ? -0.224 -2.297 21.928 1.00 76.50 174 GLY A CA 1
ATOM 1295 C C . GLY A 1 174 ? -0.831 -2.831 20.628 1.00 76.50 174 GLY A C 1
ATOM 1296 O O . GLY A 1 174 ? -0.631 -2.315 19.533 1.00 76.50 174 GLY A O 1
ATOM 1297 N N . ASP A 1 175 ? -1.603 -3.899 20.778 1.00 83.81 175 ASP A N 1
ATOM 1298 C CA . ASP A 1 175 ? -2.504 -4.456 19.763 1.00 83.81 175 ASP A CA 1
ATOM 1299 C C . ASP A 1 175 ? -3.943 -3.927 19.934 1.00 83.81 175 ASP A C 1
ATOM 1301 O O . ASP A 1 175 ? -4.880 -4.421 19.312 1.00 83.81 175 ASP A O 1
ATOM 1305 N N . GLY A 1 176 ? -4.126 -2.931 20.810 1.00 88.25 176 GLY A N 1
ATOM 1306 C CA . GLY A 1 176 ? -5.428 -2.404 21.205 1.00 88.25 176 GLY A CA 1
ATOM 1307 C C . GLY A 1 176 ? -6.248 -3.363 22.071 1.00 88.25 176 GLY A C 1
ATOM 1308 O O . GLY A 1 176 ? -7.393 -3.055 22.381 1.00 88.25 176 GLY A O 1
ATOM 1309 N N . SER A 1 177 ? -5.725 -4.520 22.486 1.00 90.62 177 SER A N 1
ATOM 1310 C CA . SER A 1 177 ? -6.492 -5.426 23.341 1.00 90.62 177 SER A CA 1
ATOM 1311 C C . SER A 1 177 ? -6.728 -4.812 24.726 1.00 90.62 177 SER A C 1
ATOM 1313 O O . SER A 1 177 ? -5.826 -4.268 25.365 1.00 90.62 177 SER A O 1
ATOM 1315 N N . GLY A 1 178 ? -7.971 -4.873 25.200 1.00 88.06 178 GLY A N 1
ATOM 1316 C CA . GLY A 1 178 ? -8.333 -4.344 26.512 1.00 88.06 178 GLY A CA 1
ATOM 1317 C C . GLY A 1 178 ? -9.824 -4.089 26.667 1.00 88.06 178 GLY A C 1
ATOM 1318 O O . GLY A 1 178 ? -10.591 -4.170 25.708 1.00 88.06 178 GLY A O 1
ATOM 1319 N N . GLU A 1 179 ? -10.227 -3.790 27.898 1.00 90.62 179 GLU A N 1
ATOM 1320 C CA . GLU A 1 179 ? -11.571 -3.295 28.183 1.00 90.62 179 GLU A CA 1
ATOM 1321 C C . GLU A 1 179 ? -11.658 -1.796 27.878 1.00 90.62 179 GLU A C 1
ATOM 1323 O O . GLU A 1 179 ? -10.652 -1.084 27.922 1.00 90.62 179 GLU A O 1
ATOM 1328 N N . ALA A 1 180 ? -12.865 -1.355 27.526 1.00 91.62 180 ALA A N 1
ATOM 1329 C CA . ALA A 1 180 ? -13.202 0.053 27.387 1.00 91.62 180 ALA A CA 1
ATOM 1330 C C . ALA A 1 180 ? -13.737 0.555 28.729 1.00 91.62 180 ALA A C 1
ATOM 1332 O O . ALA A 1 180 ? -14.623 -0.082 29.309 1.00 91.62 180 ALA A O 1
ATOM 1333 N N . PHE A 1 181 ? -13.202 1.665 29.219 1.00 92.19 181 PHE A N 1
ATOM 1334 C CA . PHE A 1 181 ? -13.564 2.235 30.515 1.00 92.19 181 PHE A CA 1
ATOM 1335 C C . PHE A 1 181 ? -14.446 3.473 30.377 1.00 92.19 181 PHE A C 1
ATOM 1337 O O . PHE A 1 181 ? -15.214 3.785 31.291 1.00 92.19 181 PHE A O 1
ATOM 1344 N N . GLU A 1 182 ? -14.382 4.151 29.234 1.00 93.31 182 GLU A N 1
ATOM 1345 C CA . GLU A 1 182 ? -15.100 5.391 29.014 1.00 93.31 182 GLU A CA 1
ATOM 1346 C C . GLU A 1 182 ? -16.564 5.159 28.647 1.00 93.31 182 GLU A C 1
ATOM 1348 O O . GLU A 1 182 ? -16.951 4.222 27.940 1.00 93.31 182 GLU A O 1
ATOM 1353 N N . THR A 1 183 ? -17.406 6.078 29.120 1.00 88.81 183 THR A N 1
ATOM 1354 C CA . THR A 1 183 ? -18.861 6.031 28.894 1.00 88.81 183 THR A CA 1
ATOM 1355 C C . THR A 1 183 ? -19.266 6.511 27.502 1.00 88.81 183 THR A C 1
ATOM 1357 O O . THR A 1 183 ? -20.337 6.153 27.009 1.00 88.81 183 THR A O 1
ATOM 1360 N N . LYS A 1 184 ? -18.426 7.330 26.862 1.00 92.31 184 LYS A N 1
ATOM 1361 C CA . LYS A 1 184 ? -18.649 7.888 25.527 1.00 92.31 184 LYS A CA 1
ATOM 1362 C C . LYS A 1 184 ? -17.500 7.486 24.626 1.00 92.31 184 LYS A C 1
ATOM 1364 O O . LYS A 1 184 ? -16.510 8.186 24.539 1.00 92.31 184 LYS A O 1
ATOM 1369 N N . GLN A 1 185 ? -17.649 6.354 23.964 1.00 95.12 185 GLN A N 1
ATOM 1370 C CA . GLN A 1 185 ? -16.645 5.843 23.040 1.00 95.12 185 GLN A CA 1
ATOM 1371 C C . GLN A 1 185 ? -16.822 6.472 21.657 1.00 95.12 185 GLN A C 1
ATOM 1373 O O . GLN A 1 185 ? -17.915 6.921 21.293 1.00 95.12 185 GLN A O 1
ATOM 1378 N N . GLN A 1 186 ? -15.760 6.453 20.859 1.00 94.69 186 GLN A N 1
ATOM 1379 C CA . GLN A 1 186 ? -15.771 6.967 19.493 1.00 94.69 186 GLN A CA 1
ATOM 1380 C C . GLN A 1 186 ? -15.638 5.847 18.457 1.00 94.69 186 GLN A C 1
ATOM 1382 O O . GLN A 1 186 ? -14.990 4.827 18.718 1.00 94.69 186 GLN A O 1
ATOM 1387 N N . PRO A 1 187 ? -16.281 6.003 17.284 1.00 94.06 187 PRO A N 1
ATOM 1388 C CA . PRO A 1 187 ? -16.324 4.948 16.293 1.00 94.06 187 PRO A CA 1
ATOM 1389 C C . PRO A 1 187 ? -15.015 4.831 15.512 1.00 94.06 187 PRO A C 1
ATOM 1391 O O . PRO A 1 187 ? -14.365 5.827 15.195 1.00 94.06 187 PRO A O 1
ATOM 1394 N N . VAL A 1 188 ? -14.690 3.605 15.113 1.00 92.81 188 VAL A N 1
ATOM 1395 C CA . VAL A 1 188 ? -13.637 3.315 14.134 1.00 92.81 188 VAL A CA 1
ATOM 1396 C C . VAL A 1 188 ? -14.272 3.056 12.775 1.00 92.81 188 VAL A C 1
ATOM 1398 O O . VAL A 1 188 ? -15.308 2.403 12.668 1.00 92.81 188 VAL A O 1
ATOM 1401 N N . VAL A 1 189 ? -13.667 3.612 11.725 1.00 87.12 189 VAL A N 1
ATOM 1402 C CA . VAL A 1 189 ? -14.305 3.709 10.405 1.00 87.12 189 VAL A CA 1
ATOM 1403 C C . VAL A 1 189 ? -14.012 2.497 9.525 1.00 87.12 189 VAL A C 1
ATOM 1405 O O . VAL A 1 189 ? -14.899 2.043 8.801 1.00 87.12 189 VAL A O 1
ATOM 1408 N N . ALA A 1 190 ? -12.787 1.971 9.569 1.00 91.00 190 ALA A N 1
ATOM 1409 C CA . ALA A 1 190 ? -12.349 0.922 8.658 1.00 91.00 190 ALA A CA 1
ATOM 1410 C C . ALA A 1 190 ? -11.434 -0.114 9.324 1.00 91.00 190 ALA A C 1
ATOM 1412 O O . ALA A 1 190 ? -10.721 0.185 10.283 1.00 91.00 190 ALA A O 1
ATOM 1413 N N . TYR A 1 191 ? -11.427 -1.322 8.762 1.00 92.19 191 TYR A N 1
ATOM 1414 C CA . TYR A 1 191 ? -10.483 -2.395 9.075 1.00 92.19 191 TYR A CA 1
ATOM 1415 C C . TYR A 1 191 ? -10.073 -3.138 7.798 1.00 92.19 191 TYR A C 1
ATOM 1417 O O . TYR A 1 191 ? -10.747 -3.057 6.774 1.00 92.19 191 TYR A O 1
ATOM 1425 N N . GLN A 1 192 ? -8.995 -3.914 7.865 1.00 91.50 192 GLN A N 1
ATOM 1426 C CA . GLN A 1 192 ? -8.579 -4.830 6.806 1.00 91.50 192 GLN A CA 1
ATOM 1427 C C . GLN A 1 192 ? -8.325 -6.224 7.380 1.00 91.50 192 GLN A C 1
ATOM 1429 O O . GLN A 1 192 ? -7.666 -6.364 8.408 1.00 91.50 192 GLN A O 1
ATOM 1434 N N . LEU A 1 193 ? -8.783 -7.262 6.675 1.00 90.31 193 LEU A N 1
ATOM 1435 C CA . LEU A 1 193 ? -8.441 -8.651 6.987 1.00 90.31 193 LEU A CA 1
ATOM 1436 C C . LEU A 1 193 ? -7.083 -9.039 6.407 1.00 90.31 193 LEU A C 1
ATOM 1438 O O . LEU A 1 193 ? -6.835 -8.891 5.207 1.00 90.31 193 LEU A O 1
ATOM 1442 N N . VAL A 1 194 ? -6.237 -9.636 7.239 1.00 86.56 194 VAL A N 1
ATOM 1443 C CA . VAL A 1 194 ? -4.963 -10.231 6.834 1.00 86.56 194 VAL A CA 1
ATOM 1444 C C . VAL A 1 194 ? -5.200 -11.725 6.622 1.00 86.56 194 VAL A C 1
ATOM 1446 O O . VAL A 1 194 ? -5.032 -12.551 7.511 1.00 86.56 194 VAL A O 1
ATOM 1449 N N . ARG A 1 195 ? -5.650 -12.105 5.420 1.00 81.62 195 ARG A N 1
ATOM 1450 C CA . ARG A 1 195 ? -6.000 -13.502 5.081 1.00 81.62 195 ARG A CA 1
ATOM 1451 C C . ARG A 1 195 ? -4.758 -14.360 4.798 1.00 81.62 195 ARG A C 1
ATOM 1453 O O . ARG A 1 195 ? -4.610 -14.892 3.701 1.00 81.62 195 ARG A O 1
ATOM 1460 N N . GLY A 1 196 ? -3.810 -14.404 5.735 1.00 75.19 196 GLY A N 1
ATOM 1461 C CA . GLY A 1 196 ? -2.528 -15.113 5.594 1.00 75.19 196 GLY A CA 1
ATOM 1462 C C . GLY A 1 196 ? -1.588 -14.545 4.519 1.00 75.19 196 GLY A C 1
ATOM 1463 O O . GLY A 1 196 ? -0.492 -15.061 4.313 1.00 75.19 196 GLY A O 1
ATOM 1464 N N . LYS A 1 197 ? -1.995 -13.473 3.830 1.00 77.62 197 LYS A N 1
ATOM 1465 C CA . LYS A 1 197 ? -1.170 -12.731 2.880 1.00 77.62 197 LYS A CA 1
ATOM 1466 C C . LYS A 1 197 ? -0.909 -11.346 3.449 1.00 77.62 197 LYS A C 1
ATOM 1468 O O . LYS A 1 197 ? -1.838 -10.564 3.636 1.00 77.62 197 LYS A O 1
ATOM 1473 N N . LYS A 1 198 ? 0.369 -11.043 3.672 1.00 79.81 198 LYS A N 1
ATOM 1474 C CA . LYS A 1 198 ? 0.817 -9.716 4.088 1.00 79.81 198 LYS A CA 1
ATOM 1475 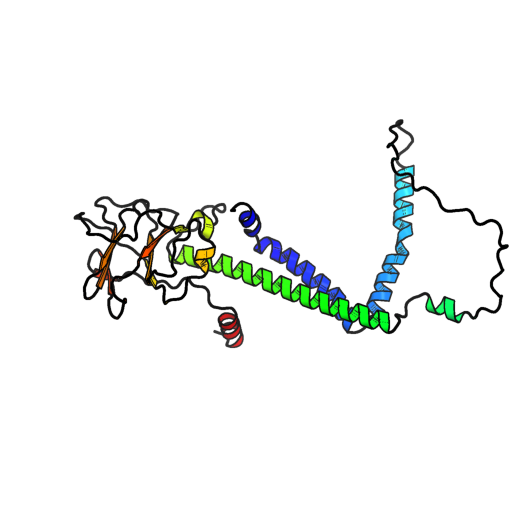C C . LYS A 1 198 ? 0.450 -8.675 3.024 1.00 79.81 198 LYS A C 1
ATOM 1477 O O . LYS A 1 198 ? 0.850 -8.852 1.867 1.00 79.81 198 LYS A O 1
ATOM 1482 N N . PRO A 1 199 ? -0.240 -7.584 3.398 1.00 83.50 199 PRO A N 1
ATOM 1483 C CA . PRO A 1 199 ? -0.542 -6.532 2.446 1.00 83.50 199 PRO A CA 1
ATOM 1484 C C . PRO A 1 199 ? 0.727 -5.890 1.877 1.00 83.50 199 PRO A C 1
ATOM 1486 O O . PRO A 1 199 ? 1.663 -5.515 2.587 1.00 83.50 199 PRO A O 1
ATOM 1489 N N . THR A 1 200 ? 0.763 -5.788 0.557 1.00 82.25 200 THR A N 1
ATOM 1490 C CA . THR A 1 200 ? 1.918 -5.375 -0.245 1.00 82.25 200 THR A CA 1
ATOM 1491 C C . THR A 1 200 ? 2.310 -3.919 -0.032 1.00 82.25 200 THR A C 1
ATOM 1493 O O . THR A 1 200 ? 3.482 -3.576 -0.211 1.00 82.25 200 THR A O 1
ATOM 1496 N N . TYR A 1 201 ? 1.361 -3.067 0.364 1.00 81.75 201 TYR A N 1
ATOM 1497 C CA . TYR A 1 201 ? 1.613 -1.654 0.632 1.00 81.75 201 TYR A CA 1
ATOM 1498 C C . TYR A 1 201 ? 2.413 -1.434 1.931 1.00 81.75 201 TYR A C 1
ATOM 1500 O O . TYR A 1 201 ? 3.103 -0.429 2.070 1.00 81.75 201 TYR A O 1
ATOM 1508 N N . LEU A 1 202 ? 2.419 -2.407 2.851 1.00 80.25 202 LEU A N 1
ATOM 1509 C CA . LEU A 1 202 ? 3.074 -2.298 4.164 1.00 80.25 202 LEU A CA 1
ATOM 1510 C C . LEU A 1 202 ? 4.601 -2.281 4.096 1.00 80.25 202 LEU A C 1
ATOM 1512 O O . LEU A 1 202 ? 5.259 -1.945 5.073 1.00 80.25 202 LEU A O 1
ATOM 1516 N N . ARG A 1 203 ? 5.205 -2.630 2.958 1.00 79.94 203 ARG A N 1
ATOM 1517 C CA . ARG A 1 203 ? 6.656 -2.454 2.776 1.00 79.94 203 ARG A CA 1
ATOM 1518 C C . ARG A 1 203 ? 7.068 -0.985 2.624 1.00 79.94 203 ARG A C 1
ATOM 1520 O O . ARG A 1 203 ? 8.257 -0.695 2.686 1.00 79.94 203 ARG A O 1
ATOM 1527 N N . TRP A 1 204 ? 6.106 -0.097 2.368 1.00 76.12 204 TRP A N 1
ATOM 1528 C CA . TRP A 1 204 ? 6.337 1.319 2.073 1.00 76.12 204 TRP A CA 1
ATOM 1529 C C . TRP A 1 204 ? 6.070 2.241 3.260 1.00 76.12 204 TRP A C 1
ATOM 1531 O O . TRP A 1 204 ? 6.393 3.423 3.186 1.00 76.12 204 TRP A O 1
ATOM 1541 N N . ILE A 1 205 ? 5.497 1.714 4.343 1.00 78.06 205 ILE A N 1
ATOM 1542 C CA . ILE A 1 205 ? 5.187 2.495 5.540 1.00 78.06 205 ILE A CA 1
ATOM 1543 C C . ILE A 1 205 ? 6.393 2.535 6.475 1.00 78.06 205 ILE A C 1
ATOM 1545 O O . ILE A 1 205 ? 7.182 1.585 6.551 1.00 78.06 205 ILE A O 1
ATOM 1549 N N . GLN A 1 206 ? 6.538 3.627 7.221 1.00 73.38 206 GLN A N 1
ATOM 1550 C CA . GLN A 1 206 ? 7.537 3.677 8.282 1.00 73.38 206 GLN A CA 1
ATOM 1551 C C . GLN A 1 206 ? 7.084 2.833 9.476 1.00 73.38 206 GLN A C 1
ATOM 1553 O O . GLN A 1 206 ? 5.908 2.821 9.836 1.00 73.38 206 GLN A O 1
ATOM 1558 N N . ASN A 1 207 ? 8.040 2.145 10.106 1.00 77.88 207 ASN A N 1
ATOM 1559 C CA . ASN A 1 207 ? 7.809 1.328 11.301 1.00 77.88 207 ASN A CA 1
ATOM 1560 C C . ASN A 1 207 ? 6.702 0.287 11.114 1.00 77.88 207 ASN A C 1
ATOM 1562 O O . ASN A 1 207 ? 5.829 0.147 11.963 1.00 77.88 207 ASN A O 1
ATOM 1566 N N . ALA A 1 208 ? 6.739 -0.436 9.991 1.00 78.12 208 ALA A N 1
ATOM 1567 C CA . ALA A 1 208 ? 5.773 -1.486 9.709 1.00 78.12 208 ALA A CA 1
ATOM 1568 C C . ALA A 1 208 ? 5.722 -2.517 10.865 1.00 78.12 208 ALA A C 1
ATOM 1570 O O . ALA A 1 208 ? 6.746 -3.144 11.162 1.00 78.12 208 ALA A O 1
ATOM 1571 N N . PRO A 1 209 ? 4.555 -2.717 11.501 1.00 72.88 209 PRO A N 1
ATOM 1572 C CA . PRO A 1 209 ? 4.315 -3.790 12.451 1.00 72.88 209 PRO A CA 1
ATOM 1573 C C . PRO A 1 209 ? 4.654 -5.161 11.861 1.00 72.88 209 PRO A C 1
ATOM 1575 O O . PRO A 1 209 ? 4.713 -5.371 10.644 1.00 72.88 209 PRO A O 1
ATOM 1578 N N . LYS A 1 210 ? 4.856 -6.140 12.741 1.00 78.25 210 LYS A N 1
ATOM 1579 C CA . LYS A 1 210 ? 4.927 -7.539 12.320 1.00 78.25 210 LYS A CA 1
ATOM 1580 C C . LYS A 1 210 ? 3.509 -8.031 12.058 1.00 78.25 210 LYS A C 1
ATOM 1582 O O . LYS A 1 210 ? 2.742 -8.210 12.992 1.00 78.25 210 LYS A O 1
ATOM 1587 N N . TYR A 1 211 ? 3.190 -8.234 10.786 1.00 76.00 211 TYR A N 1
ATOM 1588 C CA . TYR A 1 211 ? 1.846 -8.594 10.325 1.00 76.00 211 TYR A CA 1
ATOM 1589 C C . TYR A 1 211 ? 1.682 -10.070 9.975 1.00 76.00 211 TYR A C 1
ATOM 1591 O O . TYR A 1 211 ? 0.578 -10.508 9.676 1.00 76.00 211 TYR A O 1
ATOM 1599 N N . ASP A 1 212 ? 2.773 -10.834 9.995 1.00 78.38 212 ASP A N 1
ATOM 1600 C CA . ASP A 1 212 ? 2.777 -12.238 9.572 1.00 78.38 212 ASP A CA 1
ATOM 1601 C C . ASP A 1 212 ? 1.960 -13.131 10.528 1.00 78.38 212 ASP A C 1
ATOM 1603 O O . ASP A 1 212 ? 1.573 -14.238 10.168 1.00 78.38 212 ASP A O 1
ATOM 1607 N N . GLU A 1 213 ? 1.671 -12.631 11.733 1.00 81.81 213 GLU A N 1
ATOM 1608 C CA . GLU A 1 213 ? 0.869 -13.303 12.760 1.00 81.81 213 GLU A CA 1
ATOM 1609 C C . GLU A 1 213 ? -0.425 -12.557 13.112 1.00 81.81 213 GLU A C 1
ATOM 1611 O O . GLU A 1 213 ? -1.083 -12.909 14.089 1.00 81.81 213 GLU A O 1
ATOM 1616 N N . SER A 1 214 ? -0.755 -11.493 12.381 1.00 86.06 214 SER A N 1
ATOM 1617 C CA . SER A 1 214 ? -1.945 -10.683 12.640 1.00 86.06 214 SER A CA 1
ATOM 1618 C C . SER A 1 214 ? -3.094 -11.147 11.761 1.00 86.06 214 SER A C 1
ATOM 1620 O O . SER A 1 214 ? -2.883 -11.502 10.605 1.00 86.06 214 SER A O 1
ATOM 1622 N N . ASP A 1 215 ? -4.310 -11.085 12.292 1.00 89.62 215 ASP A N 1
ATOM 1623 C CA . ASP A 1 215 ? -5.532 -11.418 11.559 1.00 89.62 215 ASP A CA 1
ATOM 1624 C C . ASP A 1 215 ? -6.223 -10.155 11.028 1.00 89.62 215 ASP A C 1
ATOM 1626 O O . ASP A 1 215 ? -6.863 -10.189 9.974 1.00 89.62 215 ASP A O 1
ATOM 1630 N N . LEU A 1 216 ? -6.073 -9.027 11.736 1.00 90.81 216 LEU A N 1
ATOM 1631 C CA . LEU A 1 216 ? -6.698 -7.749 11.401 1.00 90.81 216 LEU A CA 1
ATOM 1632 C C . LEU A 1 216 ? -5.688 -6.606 11.409 1.00 90.81 216 LEU A C 1
ATOM 1634 O O . LEU A 1 216 ? -4.796 -6.547 12.257 1.00 90.81 216 LEU A O 1
ATOM 1638 N N . LEU A 1 217 ? -5.906 -5.648 10.512 1.00 92.19 217 LEU A N 1
ATOM 1639 C CA . LEU A 1 217 ? -5.354 -4.302 10.603 1.00 92.19 217 LEU A CA 1
ATOM 1640 C C . LEU A 1 217 ? -6.479 -3.323 10.880 1.00 92.19 217 LEU A C 1
ATOM 1642 O O . LEU A 1 217 ? -7.525 -3.376 10.232 1.00 92.19 217 LEU A O 1
ATOM 1646 N N . ILE A 1 218 ? -6.236 -2.402 11.799 1.00 92.81 218 ILE A N 1
ATOM 1647 C CA . ILE A 1 218 ? -7.163 -1.326 12.121 1.00 92.81 218 ILE A CA 1
ATOM 1648 C C . ILE A 1 218 ? -6.431 -0.012 11.901 1.00 92.81 218 ILE A C 1
ATOM 1650 O O . ILE A 1 218 ? -5.375 0.211 12.490 1.00 92.81 218 ILE A O 1
ATOM 1654 N N . GLY A 1 219 ? -6.979 0.830 11.030 1.00 90.12 219 GLY A N 1
ATOM 1655 C CA . GLY A 1 219 ? -6.436 2.147 10.730 1.00 90.12 219 GLY A CA 1
ATOM 1656 C C . GLY A 1 219 ? -7.222 3.239 11.433 1.00 90.12 219 GLY A C 1
ATOM 1657 O O . GLY A 1 219 ? -8.448 3.291 11.330 1.00 90.12 219 GLY A O 1
ATOM 1658 N N . THR A 1 220 ? -6.514 4.122 12.130 1.00 89.69 220 THR A N 1
ATOM 1659 C CA . THR A 1 220 ? -7.099 5.269 12.830 1.00 89.69 220 THR A CA 1
ATOM 1660 C C . THR A 1 220 ? -6.455 6.564 12.344 1.00 89.69 220 THR A C 1
ATOM 1662 O O . THR A 1 220 ? -5.240 6.730 12.408 1.00 89.69 220 THR A O 1
ATOM 1665 N N . SER A 1 221 ? -7.277 7.486 11.839 1.00 87.69 221 SER A N 1
ATOM 1666 C CA . SER A 1 221 ? -6.867 8.808 11.345 1.00 87.69 221 SER A CA 1
ATOM 1667 C C . SER A 1 221 ? -7.197 9.904 12.367 1.00 87.69 221 SER A C 1
ATOM 1669 O O . SER A 1 221 ? -7.885 10.880 12.061 1.00 87.69 221 SER A O 1
ATOM 1671 N N . MET A 1 222 ? -6.810 9.694 13.625 1.00 87.75 222 MET A N 1
ATOM 1672 C CA . MET A 1 222 ? -7.114 10.589 14.747 1.00 87.75 222 MET A CA 1
ATOM 1673 C C . MET A 1 222 ? -5.974 10.596 15.766 1.00 87.75 222 MET A C 1
ATOM 1675 O O . MET A 1 222 ? -5.240 9.615 15.881 1.00 87.75 222 MET A O 1
ATOM 1679 N N . GLU A 1 223 ? -5.830 11.695 16.506 1.00 87.56 223 GLU A N 1
ATOM 1680 C CA . GLU A 1 223 ? -4.697 11.894 17.427 1.00 87.56 223 GLU A CA 1
ATOM 1681 C C . GLU A 1 223 ? -4.707 10.952 18.648 1.00 87.56 223 GLU A C 1
ATOM 1683 O O . GLU A 1 223 ? -3.655 10.665 19.208 1.00 87.56 223 GLU A O 1
ATOM 1688 N N . CYS A 1 224 ? -5.867 10.413 19.031 1.00 89.50 224 CYS A N 1
ATOM 1689 C CA . CYS A 1 224 ? -6.044 9.501 20.173 1.00 89.50 224 CYS A CA 1
ATOM 1690 C C . CYS A 1 224 ? -5.964 8.010 19.779 1.00 89.50 224 CYS A C 1
ATOM 1692 O O . CYS A 1 224 ? -6.600 7.138 20.366 1.00 89.50 224 CYS A O 1
ATOM 1694 N N . ASN A 1 225 ? -5.192 7.690 18.743 1.00 87.94 225 ASN A N 1
ATOM 1695 C CA . ASN A 1 225 ? -4.982 6.320 18.264 1.00 87.94 225 ASN A CA 1
ATOM 1696 C C . ASN A 1 225 ? -4.511 5.324 19.350 1.00 87.94 225 ASN A C 1
ATOM 1698 O O . ASN A 1 225 ? -4.723 4.122 19.193 1.00 87.94 225 ASN A O 1
ATOM 1702 N N . LEU A 1 226 ? -3.883 5.808 20.427 1.00 89.62 226 LEU A N 1
ATOM 1703 C CA . LEU A 1 226 ? -3.443 5.017 21.584 1.00 89.62 226 LEU A CA 1
ATOM 1704 C C . LEU A 1 226 ? -4.607 4.473 22.422 1.00 89.62 226 LEU A C 1
ATOM 1706 O O . LEU A 1 226 ? -4.446 3.458 23.100 1.00 89.62 226 LEU A O 1
ATOM 1710 N N . ASP A 1 227 ? -5.775 5.104 22.330 1.00 93.25 227 ASP A N 1
ATOM 1711 C CA . ASP A 1 227 ? -6.984 4.717 23.058 1.00 93.25 227 ASP A CA 1
ATOM 1712 C C . ASP A 1 227 ? -7.823 3.695 22.277 1.00 93.25 227 ASP A C 1
ATOM 1714 O O . ASP A 1 227 ? -8.949 3.374 22.655 1.00 93.25 227 ASP A O 1
ATOM 1718 N N . LEU A 1 228 ? -7.286 3.149 21.180 1.00 95.06 228 LEU A N 1
ATOM 1719 C CA . LEU A 1 228 ? -7.924 2.067 20.442 1.00 95.06 228 LEU A CA 1
ATOM 1720 C C . LEU A 1 228 ? -8.116 0.843 21.344 1.00 95.06 228 LEU A C 1
ATOM 1722 O O . LEU A 1 228 ? -7.149 0.283 21.867 1.00 95.06 228 LEU A O 1
ATOM 1726 N N . LYS A 1 229 ? -9.367 0.392 21.460 1.00 95.69 229 LYS A N 1
ATOM 1727 C CA . LYS A 1 229 ? -9.753 -0.851 22.126 1.00 95.69 229 LYS A CA 1
ATOM 1728 C C . LYS A 1 229 ? -10.369 -1.830 21.145 1.00 95.69 229 LYS A C 1
ATOM 1730 O O . LYS A 1 229 ? -11.268 -1.495 20.373 1.00 95.69 229 LYS A O 1
ATOM 1735 N N . VAL A 1 230 ? -9.898 -3.065 21.234 1.00 95.94 230 VAL A N 1
ATOM 1736 C CA . VAL A 1 230 ? -10.402 -4.219 20.504 1.00 95.94 230 VAL A CA 1
ATOM 1737 C C . VAL A 1 230 ? -10.854 -5.253 21.518 1.00 95.94 230 VAL A C 1
ATOM 1739 O O . VAL A 1 230 ? -10.051 -5.836 22.252 1.00 95.94 230 VAL A O 1
ATOM 1742 N N . LYS A 1 231 ? -12.164 -5.481 21.551 1.00 95.62 231 LYS A N 1
ATOM 1743 C CA . LYS A 1 231 ? -12.804 -6.452 22.429 1.00 95.62 231 LYS A CA 1
ATOM 1744 C C . LYS A 1 231 ? -13.346 -7.601 21.595 1.00 95.62 231 LYS A C 1
ATOM 1746 O O . LYS A 1 231 ? -14.220 -7.418 20.752 1.00 95.62 231 LYS A O 1
ATOM 1751 N N . GLU A 1 232 ? -12.827 -8.794 21.847 1.00 95.38 232 GLU A N 1
ATOM 1752 C CA . GLU A 1 232 ? -13.319 -10.018 21.221 1.00 95.38 232 GLU A CA 1
ATOM 1753 C C . GLU A 1 232 ? -14.431 -10.642 22.064 1.00 95.38 232 GLU A C 1
ATOM 1755 O O . GLU A 1 232 ? -14.198 -11.085 23.191 1.00 95.38 232 GLU A O 1
ATOM 1760 N N . GLU A 1 233 ? -15.628 -10.710 21.494 1.00 93.38 233 GLU A N 1
ATOM 1761 C CA . GLU A 1 233 ? -16.777 -11.420 22.046 1.00 93.38 233 GLU A CA 1
ATOM 1762 C C . GLU A 1 233 ? -16.992 -12.741 21.284 1.00 93.38 233 GLU A C 1
ATOM 1764 O O . GLU A 1 233 ? -16.220 -13.113 20.389 1.00 93.38 233 GLU A O 1
ATOM 1769 N N . ALA A 1 234 ? -17.997 -13.518 21.691 1.00 92.31 234 ALA A N 1
ATOM 1770 C CA . ALA A 1 234 ? -18.253 -14.831 21.100 1.00 92.31 234 ALA A CA 1
ATOM 1771 C C . ALA A 1 234 ? -18.757 -14.734 19.649 1.00 92.31 234 ALA A C 1
ATOM 1773 O O . ALA A 1 234 ? -18.388 -15.563 18.820 1.00 92.31 234 ALA A O 1
ATOM 1774 N N . ASP A 1 235 ? -19.568 -13.719 19.366 1.00 94.75 235 ASP A N 1
ATOM 1775 C CA . ASP A 1 235 ? -20.312 -13.477 18.128 1.00 94.75 235 ASP A CA 1
ATOM 1776 C C . ASP A 1 235 ? -19.818 -12.250 17.346 1.00 94.75 235 ASP A C 1
ATOM 1778 O O . ASP A 1 235 ? -20.106 -12.124 16.159 1.00 94.75 235 ASP A O 1
ATOM 1782 N N . ARG A 1 236 ? -19.034 -11.366 17.971 1.00 95.31 236 ARG A N 1
ATOM 1783 C CA . ARG A 1 236 ? -18.534 -10.136 17.343 1.00 95.31 236 ARG A CA 1
ATOM 1784 C C . ARG A 1 236 ? -17.173 -9.701 17.867 1.00 95.31 236 ARG A C 1
ATOM 1786 O O . ARG A 1 236 ? -16.680 -10.182 18.887 1.00 95.31 236 ARG A O 1
ATOM 1793 N N . ILE A 1 237 ? -16.573 -8.755 17.164 1.00 96.44 237 ILE A N 1
ATOM 1794 C CA . ILE A 1 237 ? -15.365 -8.041 17.560 1.00 96.44 237 ILE A CA 1
ATOM 1795 C C . ILE A 1 237 ? -15.722 -6.559 17.603 1.00 96.44 237 ILE A C 1
ATOM 1797 O O . ILE A 1 237 ? -16.025 -5.965 16.572 1.00 96.44 237 ILE A O 1
ATOM 1801 N N . SER A 1 238 ? -15.694 -5.964 18.792 1.00 96.44 238 SER A N 1
ATOM 1802 C CA . SER A 1 238 ? -15.947 -4.537 18.967 1.00 96.44 238 SER A CA 1
ATOM 1803 C C . SER A 1 238 ? -14.639 -3.764 18.873 1.00 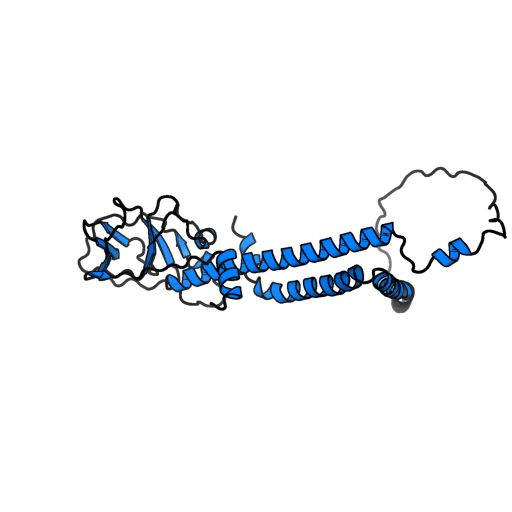96.44 238 SER A C 1
ATOM 1805 O O . SER A 1 238 ? -13.698 -4.034 19.621 1.00 96.44 238 SER A O 1
ATOM 1807 N N . VAL A 1 239 ? -14.598 -2.787 17.975 1.00 96.19 239 VAL A N 1
ATOM 1808 C CA . VAL A 1 239 ? -13.463 -1.899 17.738 1.00 96.19 239 VAL A CA 1
ATOM 1809 C C . VAL A 1 239 ? -13.908 -0.463 17.967 1.00 96.19 239 VAL A C 1
ATOM 1811 O O . VAL A 1 239 ? -14.810 0.042 17.294 1.00 96.19 239 VAL A O 1
ATOM 1814 N N . LEU A 1 240 ? -13.278 0.208 18.922 1.00 95.88 240 LEU A N 1
ATOM 1815 C CA . LEU A 1 240 ? -13.656 1.555 19.332 1.00 95.88 240 LEU A CA 1
ATOM 1816 C C . LEU A 1 240 ? -12.456 2.332 19.855 1.00 95.88 240 LEU A C 1
ATOM 1818 O O . LEU A 1 240 ? -11.395 1.770 20.106 1.00 95.88 240 LEU A O 1
ATOM 1822 N N . ILE A 1 241 ? -12.651 3.627 20.037 1.00 95.56 241 ILE A N 1
ATOM 1823 C CA . ILE A 1 241 ? -11.689 4.526 20.662 1.00 95.56 241 ILE A CA 1
ATOM 1824 C C . ILE A 1 241 ? -12.245 4.903 22.033 1.00 95.56 241 ILE A C 1
ATOM 1826 O O . ILE A 1 241 ? -13.348 5.450 22.134 1.00 95.56 241 ILE A O 1
ATOM 1830 N N . ASP A 1 242 ? -11.505 4.562 23.079 1.00 95.31 242 ASP A N 1
ATOM 1831 C CA . ASP A 1 242 ? -11.900 4.693 24.481 1.00 95.31 242 ASP A CA 1
ATOM 1832 C C . ASP A 1 242 ? -11.537 6.080 25.017 1.00 95.31 242 ASP A C 1
ATOM 1834 O O . ASP A 1 242 ? -10.640 6.238 25.836 1.00 95.31 242 ASP A O 1
ATOM 1838 N N . SER A 1 243 ? -12.201 7.103 24.477 1.00 94.00 243 SER A N 1
ATOM 1839 C CA . SER A 1 243 ? -11.989 8.501 24.850 1.00 94.00 243 SER A CA 1
ATOM 1840 C C . SER A 1 243 ? -13.313 9.253 24.888 1.00 94.00 243 SER A C 1
ATOM 1842 O O . SER A 1 243 ? -14.037 9.289 23.888 1.00 94.00 243 SER A O 1
ATOM 1844 N N . ASP A 1 244 ? -13.597 9.880 26.031 1.00 92.19 244 ASP A N 1
ATOM 1845 C CA . ASP A 1 244 ? -14.819 10.637 26.320 1.00 92.19 244 ASP A CA 1
ATOM 1846 C C . ASP A 1 244 ? -14.923 11.976 25.568 1.00 92.19 244 ASP A C 1
ATOM 1848 O O . ASP A 1 244 ? -16.015 12.547 25.430 1.00 92.19 244 ASP A O 1
ATOM 1852 N N . SER A 1 245 ? -13.789 12.465 25.065 1.00 91.75 245 SER A N 1
ATOM 1853 C CA . SER A 1 245 ? -13.640 13.731 24.362 1.00 91.75 245 SER A CA 1
ATOM 1854 C C . SER A 1 245 ? -13.391 13.492 22.870 1.00 91.75 245 SER A C 1
ATOM 1856 O O . SER A 1 245 ? -12.549 12.669 22.518 1.00 91.75 245 SER A O 1
ATOM 1858 N N . PRO A 1 246 ? -14.105 14.188 21.958 1.00 91.44 246 PRO A N 1
ATOM 1859 C CA . PRO A 1 246 ? -13.941 13.990 20.521 1.00 91.44 246 PRO A CA 1
ATOM 1860 C C . PRO A 1 246 ? -12.484 14.130 20.086 1.00 91.44 246 PRO A C 1
ATOM 1862 O O . PRO A 1 246 ? -11.866 15.177 20.285 1.00 91.44 246 PRO A O 1
ATOM 1865 N N . CYS A 1 247 ? -11.954 13.086 19.463 1.00 90.50 247 CYS A N 1
ATOM 1866 C CA . CYS A 1 247 ? -10.579 13.070 19.018 1.00 90.50 247 CYS A CA 1
ATOM 1867 C C . CYS A 1 247 ? -10.419 13.917 17.757 1.00 90.50 247 CYS A C 1
ATOM 1869 O O . CYS A 1 247 ? -11.158 13.715 16.785 1.00 90.50 247 CYS A O 1
ATOM 1871 N N . PRO A 1 248 ? -9.444 14.837 17.727 1.00 90.38 248 PRO A N 1
ATOM 1872 C CA . PRO A 1 248 ? -9.150 15.594 16.525 1.00 90.38 248 PRO A CA 1
ATOM 1873 C C . PRO A 1 248 ? -8.778 14.656 15.365 1.00 90.38 248 PRO A C 1
ATOM 1875 O O . PRO A 1 248 ? -8.043 13.680 15.576 1.00 90.38 248 PRO A O 1
ATOM 1878 N N . PRO A 1 249 ? -9.265 14.926 14.140 1.00 87.06 249 PRO A N 1
ATOM 1879 C CA . PRO A 1 249 ? -8.813 14.197 12.966 1.00 87.06 249 PRO A CA 1
ATOM 1880 C C . PRO A 1 249 ? -7.324 14.466 12.736 1.00 87.06 249 PRO A C 1
ATOM 1882 O O . PRO A 1 249 ? -6.855 15.591 12.902 1.00 87.06 249 PRO A O 1
ATOM 1885 N N . SER A 1 250 ? -6.600 13.435 12.315 1.00 84.69 250 SER A N 1
ATOM 1886 C CA . SER A 1 250 ? -5.195 13.524 11.930 1.00 84.69 250 SER A CA 1
ATOM 1887 C C . SER A 1 250 ? -5.048 13.296 10.430 1.00 84.69 250 SER A C 1
ATOM 1889 O O . SER A 1 250 ? -5.753 12.481 9.833 1.00 84.69 250 SER A O 1
ATOM 1891 N N . ASP A 1 251 ? -4.093 14.003 9.829 1.00 79.56 251 ASP A N 1
ATOM 1892 C CA . ASP A 1 251 ? -3.654 13.745 8.456 1.00 79.56 251 ASP A CA 1
ATOM 1893 C C . ASP A 1 251 ? -2.901 12.417 8.323 1.00 79.56 251 ASP A C 1
ATOM 1895 O O . ASP A 1 251 ? -2.703 11.948 7.195 1.00 79.56 251 ASP A O 1
ATOM 1899 N N . ASP A 1 252 ? -2.476 11.848 9.452 1.00 84.69 252 ASP A N 1
ATOM 1900 C CA . ASP A 1 252 ? -1.740 10.605 9.522 1.00 84.69 252 ASP A CA 1
ATOM 1901 C C . ASP A 1 252 ? -2.616 9.470 10.075 1.00 84.69 252 ASP A C 1
ATOM 1903 O O . ASP A 1 252 ? -3.497 9.661 10.914 1.00 84.69 252 ASP A O 1
ATOM 1907 N N . ILE A 1 253 ? -2.334 8.265 9.602 1.00 88.06 253 ILE A N 1
ATOM 1908 C CA . ILE A 1 253 ? -3.017 7.013 9.882 1.00 88.06 253 ILE A CA 1
ATOM 1909 C C . ILE A 1 253 ? -2.077 6.139 10.697 1.00 88.06 253 ILE A C 1
ATOM 1911 O O . ILE A 1 253 ? -0.992 5.765 10.242 1.00 88.06 253 ILE A O 1
ATOM 1915 N N . SER A 1 254 ? -2.551 5.739 11.867 1.00 89.81 254 SER A N 1
ATOM 1916 C CA . SER A 1 254 ? -1.922 4.701 12.668 1.00 89.81 254 SER A CA 1
ATOM 1917 C C . SER A 1 254 ? -2.528 3.349 12.336 1.00 89.81 254 SER A C 1
ATOM 1919 O O . SER A 1 254 ? -3.746 3.186 12.401 1.00 89.81 254 SER A O 1
ATOM 1921 N N . LEU A 1 255 ? -1.692 2.377 11.979 1.00 91.44 255 LEU A N 1
ATOM 1922 C CA . LEU A 1 255 ? -2.102 0.995 11.764 1.00 91.44 255 LEU A CA 1
ATOM 1923 C C . LEU A 1 255 ? -1.786 0.151 12.993 1.00 91.44 255 LEU A C 1
ATOM 1925 O O . LEU A 1 255 ? -0.620 -0.134 13.280 1.00 91.44 255 LEU A O 1
ATOM 1929 N N . THR A 1 256 ? -2.829 -0.328 13.659 1.00 91.94 256 THR A N 1
ATOM 1930 C CA . THR A 1 256 ? -2.718 -1.306 14.740 1.00 91.94 256 THR A CA 1
ATOM 1931 C C . THR A 1 256 ? -2.929 -2.706 14.183 1.00 91.94 256 THR A C 1
ATOM 1933 O O . THR A 1 256 ? -3.928 -2.988 13.519 1.00 91.94 256 THR A O 1
ATOM 1936 N N . ALA A 1 257 ? -1.956 -3.580 14.430 1.00 92.31 257 ALA A N 1
ATOM 1937 C CA . ALA A 1 257 ? -2.015 -4.981 14.050 1.00 92.31 257 ALA A CA 1
ATOM 1938 C C . ALA A 1 257 ? -2.637 -5.786 15.195 1.00 92.31 257 ALA A C 1
ATOM 1940 O O . ALA A 1 257 ? -2.132 -5.738 16.316 1.00 92.31 257 ALA A O 1
ATOM 1941 N N . VAL A 1 258 ? -3.705 -6.529 14.916 1.00 92.12 258 VAL A N 1
ATOM 1942 C CA . VAL A 1 258 ? -4.422 -7.313 15.926 1.00 92.12 258 VAL A CA 1
ATOM 1943 C C . VAL A 1 258 ? -4.333 -8.787 15.580 1.00 92.12 258 VAL A C 1
ATOM 1945 O O . VAL A 1 258 ? -4.646 -9.203 14.461 1.00 92.12 258 VAL A O 1
ATOM 1948 N N . LYS A 1 259 ? -3.923 -9.582 16.564 1.00 92.88 259 LYS A N 1
ATOM 1949 C CA . LYS A 1 259 ? -3.996 -11.039 16.520 1.00 92.88 259 LYS A CA 1
ATOM 1950 C C . LYS A 1 259 ? -5.234 -11.475 17.286 1.00 92.88 259 LYS A C 1
ATOM 19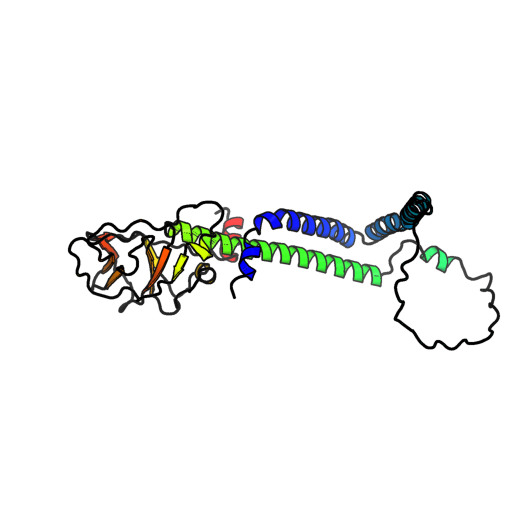52 O O . LYS A 1 259 ? -5.366 -11.160 18.466 1.00 92.88 259 LYS A O 1
ATOM 1957 N N . LEU A 1 260 ? -6.142 -12.167 16.616 1.00 92.25 260 LEU A N 1
ATOM 1958 C CA . LEU A 1 260 ? -7.383 -12.610 17.225 1.00 92.25 260 LEU A CA 1
ATOM 1959 C C . LEU A 1 260 ? -7.153 -13.880 18.040 1.00 92.25 260 LEU A C 1
ATOM 1961 O O . LEU A 1 260 ? -6.453 -14.805 17.626 1.00 92.25 260 LEU A O 1
ATOM 1965 N N . LYS A 1 261 ? -7.794 -13.962 19.206 1.00 92.88 261 LYS A N 1
ATOM 1966 C CA . LYS A 1 261 ? -7.779 -15.160 20.059 1.00 92.88 261 LYS A CA 1
ATOM 1967 C C . LYS A 1 261 ? -8.467 -16.345 19.386 1.00 92.88 261 LYS A C 1
ATOM 1969 O O . LYS A 1 261 ? -8.139 -17.496 19.670 1.00 92.88 261 LYS A O 1
ATOM 1974 N N . LYS A 1 262 ? -9.450 -16.071 18.527 1.00 92.06 262 LYS A N 1
ATOM 1975 C CA . LYS A 1 262 ? -10.161 -17.058 17.704 1.00 92.06 262 LYS A CA 1
ATOM 1976 C C . LYS A 1 262 ? -10.150 -16.609 16.240 1.00 92.06 262 LYS A C 1
ATOM 1978 O O . LYS A 1 262 ? -10.079 -15.410 15.997 1.00 92.06 262 LYS A O 1
ATOM 1983 N N . PRO A 1 263 ? -10.283 -17.515 15.258 1.00 90.50 263 PRO A N 1
ATOM 1984 C CA . PRO A 1 263 ? -10.489 -17.123 13.863 1.00 90.50 263 PRO A CA 1
ATOM 1985 C C . PRO A 1 263 ? -11.711 -16.211 13.718 1.00 90.50 263 PRO A C 1
ATOM 1987 O O . PRO A 1 263 ? -12.673 -16.365 14.472 1.00 90.50 263 PRO A O 1
ATOM 1990 N N . LEU A 1 264 ? -11.698 -15.260 12.778 1.00 91.50 264 LEU A N 1
ATOM 1991 C CA . LEU A 1 264 ? -12.834 -14.349 12.565 1.00 91.50 264 LEU A CA 1
ATOM 1992 C C . LEU A 1 264 ? -14.147 -15.124 12.370 1.00 91.50 264 LEU A C 1
ATOM 1994 O O . LEU A 1 264 ? -15.100 -14.878 13.102 1.00 91.50 264 LEU A O 1
ATOM 1998 N N . GLY A 1 265 ? -14.149 -16.128 11.486 1.00 89.75 265 GLY A N 1
ATOM 1999 C CA . GLY A 1 265 ? -15.333 -16.945 11.207 1.00 89.75 265 GLY A CA 1
ATOM 2000 C C . GLY A 1 265 ? -16.498 -16.078 10.732 1.00 89.75 265 GLY A C 1
ATOM 2001 O O . GLY A 1 265 ? -16.296 -15.191 9.908 1.00 89.75 265 GLY A O 1
ATOM 2002 N N . ASP A 1 266 ? -17.677 -16.313 11.303 1.00 92.25 266 ASP A N 1
ATOM 2003 C CA . ASP A 1 266 ? -18.897 -15.541 11.033 1.00 92.25 266 ASP A CA 1
ATOM 2004 C C . ASP A 1 266 ? -19.054 -14.317 11.958 1.00 92.25 266 ASP A C 1
ATOM 2006 O O . ASP A 1 266 ? -20.113 -13.695 11.980 1.00 92.25 266 ASP A O 1
ATOM 2010 N N . ARG A 1 267 ? -18.030 -13.979 12.761 1.00 94.19 267 ARG A N 1
ATOM 2011 C CA . ARG A 1 267 ? -18.113 -12.854 13.700 1.00 94.19 267 ARG A CA 1
ATOM 2012 C C . ARG A 1 267 ? -18.096 -11.526 12.958 1.00 94.19 267 ARG A C 1
ATOM 2014 O O . ARG A 1 267 ? -17.222 -11.282 12.126 1.00 94.19 267 ARG A O 1
ATOM 2021 N N . GLU A 1 268 ? -19.005 -10.637 13.331 1.00 95.25 268 GLU A N 1
ATOM 2022 C CA . GLU A 1 268 ? -19.047 -9.284 12.780 1.00 95.25 268 GLU A CA 1
ATOM 2023 C C . GLU A 1 268 ? -18.016 -8.379 13.458 1.00 95.25 268 GLU A C 1
ATOM 2025 O O . GLU A 1 268 ? -17.767 -8.486 14.660 1.00 95.25 268 GLU A O 1
ATOM 2030 N N . ILE A 1 269 ? -17.422 -7.460 12.694 1.00 95.56 269 ILE A N 1
ATOM 2031 C CA . ILE A 1 269 ? -16.578 -6.398 13.247 1.00 95.56 269 ILE A CA 1
ATOM 2032 C C . ILE A 1 269 ? -17.421 -5.137 13.353 1.00 95.56 269 ILE A C 1
ATOM 2034 O O . ILE A 1 269 ? -17.843 -4.565 12.345 1.00 95.56 269 ILE A O 1
ATOM 2038 N N . VAL A 1 270 ? -17.665 -4.713 14.586 1.00 96.81 270 VAL A N 1
ATOM 2039 C CA . VAL A 1 270 ? -18.579 -3.621 14.914 1.00 96.81 270 VAL A CA 1
ATOM 2040 C C . VAL A 1 270 ? -17.870 -2.516 15.685 1.00 96.81 270 VAL A C 1
ATOM 2042 O O . VAL A 1 270 ? -16.777 -2.693 16.216 1.00 96.81 270 VAL A O 1
ATOM 2045 N N . THR A 1 271 ? -18.497 -1.351 15.737 1.00 96.12 271 THR A N 1
ATOM 2046 C CA . THR A 1 271 ? -18.069 -0.196 16.519 1.00 96.12 271 THR A CA 1
ATOM 2047 C C . THR A 1 271 ? -19.233 0.340 17.352 1.00 96.12 271 THR A C 1
ATOM 2049 O O . THR A 1 271 ? -20.250 -0.332 17.507 1.00 96.12 271 THR A O 1
ATOM 2052 N N . VAL A 1 272 ? -19.090 1.543 17.912 1.00 94.56 272 VAL A N 1
ATOM 2053 C CA . VAL A 1 272 ? -20.054 2.185 18.819 1.00 94.56 272 VAL A CA 1
ATOM 2054 C C . VAL A 1 272 ? -21.503 2.034 18.337 1.00 94.56 272 VAL A C 1
ATOM 2056 O O . VAL A 1 272 ? -21.868 2.477 17.242 1.00 94.56 272 VAL A O 1
ATOM 2059 N N . GLY A 1 273 ? -22.335 1.437 19.196 1.00 93.81 273 GLY A N 1
ATOM 2060 C CA . GLY A 1 273 ? -23.743 1.159 18.913 1.00 93.81 273 GLY A CA 1
ATOM 2061 C C . GLY A 1 273 ? -23.963 0.013 17.924 1.00 93.81 273 GLY A C 1
ATOM 2062 O O . GLY A 1 273 ? -24.901 0.089 17.136 1.00 93.81 273 GLY A O 1
ATOM 2063 N N . ASP A 1 274 ? -23.083 -0.994 17.933 1.00 95.19 274 ASP A N 1
ATOM 2064 C CA . ASP A 1 274 ? -23.139 -2.192 17.083 1.00 95.19 274 ASP A CA 1
ATOM 2065 C C . ASP A 1 274 ? -23.161 -1.896 15.578 1.00 95.19 274 ASP A C 1
ATOM 2067 O O . ASP A 1 274 ? -23.684 -2.656 14.765 1.00 95.19 274 ASP A O 1
ATOM 2071 N N . LYS A 1 275 ? -22.582 -0.760 15.179 1.00 96.44 275 LYS A N 1
ATOM 2072 C CA . LYS A 1 275 ? -22.499 -0.383 13.767 1.00 96.44 275 LYS A CA 1
ATOM 2073 C C . LYS A 1 275 ? -21.374 -1.159 13.090 1.00 96.44 275 LYS A C 1
ATOM 2075 O O . LYS A 1 275 ? -20.283 -1.205 13.651 1.00 96.44 275 LYS A O 1
ATOM 2080 N N . PRO A 1 276 ? -21.575 -1.704 11.881 1.00 95.31 276 PRO A N 1
ATOM 2081 C CA . PRO A 1 276 ? -20.520 -2.425 11.184 1.00 95.31 276 PRO A CA 1
ATOM 2082 C C . PRO A 1 276 ? -19.361 -1.487 10.831 1.00 95.31 276 PRO A C 1
ATOM 2084 O O . PRO A 1 276 ? -19.573 -0.370 10.349 1.00 95.31 276 PRO A O 1
ATOM 2087 N N . VAL A 1 277 ? -18.133 -1.956 11.047 1.00 94.19 277 VAL A N 1
ATOM 2088 C CA . VAL A 1 277 ? -16.921 -1.284 10.565 1.00 94.19 277 VAL A CA 1
ATOM 2089 C C . VAL A 1 277 ? -16.715 -1.654 9.097 1.00 94.19 277 VAL A C 1
ATOM 2091 O O . VAL A 1 277 ? -17.026 -2.765 8.671 1.00 94.19 277 VAL A O 1
ATOM 2094 N N . LYS A 1 278 ? -16.205 -0.731 8.281 1.00 93.19 278 LYS A N 1
ATOM 2095 C CA . LYS A 1 278 ? -16.004 -0.985 6.852 1.00 93.19 278 LYS A CA 1
ATOM 2096 C C . LYS A 1 278 ? -14.760 -1.849 6.611 1.00 93.19 278 LYS A C 1
ATOM 2098 O O . LYS A 1 278 ? -13.648 -1.398 6.874 1.00 93.19 278 LYS A O 1
ATOM 2103 N N . GLU A 1 279 ? -14.924 -3.036 6.026 1.00 92.62 279 GLU A N 1
ATOM 2104 C CA . GLU A 1 279 ? -13.785 -3.784 5.473 1.00 92.62 279 GLU A CA 1
ATOM 2105 C C . GLU A 1 279 ? -13.220 -3.043 4.259 1.00 92.62 279 GLU A C 1
ATOM 2107 O O . GLU A 1 279 ? -13.952 -2.667 3.336 1.00 92.62 279 GLU A O 1
ATOM 2112 N N . ILE A 1 280 ? -11.906 -2.862 4.232 1.00 89.25 280 ILE A N 1
ATOM 2113 C CA . ILE A 1 280 ? -11.177 -2.397 3.062 1.00 89.25 280 ILE A CA 1
ATOM 2114 C C . ILE A 1 280 ? -10.194 -3.471 2.596 1.00 89.25 280 ILE A C 1
ATOM 2116 O O . ILE A 1 280 ? -9.623 -4.221 3.387 1.00 89.25 280 ILE A O 1
ATOM 2120 N N . ASN A 1 281 ? -9.968 -3.521 1.285 1.00 84.00 281 ASN A N 1
ATOM 2121 C CA . ASN A 1 281 ? -8.927 -4.341 0.679 1.00 84.00 281 ASN A CA 1
ATOM 2122 C C . ASN A 1 281 ? -8.035 -3.458 -0.204 1.00 84.00 281 ASN A C 1
ATOM 2124 O O . ASN A 1 281 ? -8.210 -3.428 -1.420 1.00 84.00 281 ASN A O 1
ATOM 2128 N N . PRO A 1 282 ? -7.115 -2.695 0.404 1.00 71.19 282 PRO A N 1
ATOM 2129 C CA . PRO A 1 282 ? -6.225 -1.782 -0.310 1.00 71.19 282 PRO A CA 1
ATOM 2130 C C . PRO A 1 282 ? -5.065 -2.493 -1.024 1.00 71.19 282 PRO A C 1
ATOM 2132 O O . PRO A 1 282 ? -4.135 -1.849 -1.507 1.00 71.19 282 PRO A O 1
ATOM 2135 N N . ASP A 1 283 ? -5.061 -3.826 -1.040 1.00 73.81 283 ASP A N 1
ATOM 2136 C CA . ASP A 1 283 ? -3.992 -4.585 -1.661 1.00 73.81 283 ASP A CA 1
ATOM 2137 C C . ASP A 1 283 ? -4.103 -4.476 -3.185 1.00 73.81 283 ASP A C 1
ATOM 2139 O O . ASP A 1 283 ? -5.107 -4.872 -3.780 1.00 73.81 283 ASP A O 1
ATOM 2143 N N . VAL A 1 284 ? -3.059 -3.956 -3.834 1.00 69.38 284 VAL A N 1
ATOM 2144 C CA . VAL A 1 284 ? -3.008 -3.948 -5.297 1.00 69.38 284 VAL A CA 1
ATOM 2145 C C . VAL A 1 284 ? -3.035 -5.380 -5.811 1.00 69.38 284 VAL A C 1
ATOM 2147 O O . VAL A 1 284 ? -2.396 -6.283 -5.263 1.00 69.38 284 VAL A O 1
ATOM 2150 N N . ASP A 1 285 ? -3.758 -5.572 -6.914 1.00 68.88 285 ASP A N 1
ATOM 2151 C CA . ASP A 1 285 ? -3.801 -6.842 -7.628 1.00 68.88 285 ASP A CA 1
ATOM 2152 C C . ASP A 1 285 ? -2.381 -7.362 -7.938 1.00 68.88 285 ASP A C 1
ATOM 2154 O O . ASP A 1 285 ? -1.383 -6.648 -7.823 1.00 68.88 285 ASP A O 1
ATOM 2158 N N . SER A 1 286 ? -2.250 -8.594 -8.422 1.00 65.56 286 SER A N 1
ATOM 2159 C CA . SER A 1 286 ? -0.978 -9.055 -9.001 1.00 65.56 286 SER A CA 1
ATOM 2160 C C . SER A 1 286 ? -0.819 -8.599 -10.463 1.00 65.56 286 SER A C 1
ATOM 2162 O O . SER A 1 286 ? -1.784 -8.180 -11.113 1.00 65.56 286 SER A O 1
ATOM 2164 N N . TRP A 1 287 ? 0.394 -8.663 -11.022 1.00 64.00 287 TRP A N 1
ATOM 2165 C CA . TRP A 1 287 ? 0.633 -8.426 -12.457 1.00 64.00 287 TRP A CA 1
ATOM 2166 C C . TRP A 1 287 ? -0.130 -9.380 -13.370 1.00 64.00 287 TRP A C 1
ATOM 2168 O O . TRP A 1 287 ? -0.806 -8.888 -14.272 1.00 64.00 287 TRP A O 1
ATOM 2178 N N . PRO A 1 288 ? -0.119 -10.697 -13.115 1.00 70.38 288 PRO A N 1
ATOM 2179 C CA . PRO A 1 288 ? -0.982 -11.627 -13.829 1.00 70.38 288 PRO A CA 1
ATOM 2180 C C . PRO A 1 288 ? -2.458 -11.227 -13.765 1.00 70.38 288 PRO A C 1
ATOM 2182 O O . PRO A 1 288 ? -3.141 -11.272 -14.782 1.00 70.38 288 PRO A O 1
ATOM 2185 N N . THR A 1 289 ? -2.944 -10.774 -12.603 1.00 73.06 289 THR A N 1
ATOM 2186 C CA . THR A 1 289 ? -4.337 -10.329 -12.442 1.00 73.06 289 THR A CA 1
ATOM 2187 C C . THR A 1 289 ? -4.638 -9.081 -13.272 1.00 73.06 289 THR A C 1
ATOM 2189 O O . THR A 1 289 ? -5.660 -9.042 -13.948 1.00 73.06 289 THR A O 1
ATOM 2192 N N . VAL A 1 290 ? -3.749 -8.084 -13.271 1.00 67.56 290 VAL A N 1
ATOM 2193 C CA . VAL A 1 290 ? -3.931 -6.858 -14.067 1.00 67.56 290 VAL A CA 1
ATOM 2194 C C . VAL A 1 290 ? -3.822 -7.131 -15.559 1.00 67.56 290 VAL A C 1
ATOM 2196 O O . VAL A 1 290 ? -4.675 -6.676 -16.308 1.00 67.56 290 VAL A O 1
ATOM 2199 N N . LEU A 1 291 ? -2.834 -7.911 -16.004 1.00 68.44 291 LEU A N 1
ATOM 2200 C CA . LEU A 1 291 ? -2.726 -8.313 -17.409 1.00 68.44 291 LEU A CA 1
ATOM 2201 C C . LEU A 1 291 ? -3.960 -9.092 -17.849 1.00 68.44 291 LEU A C 1
ATOM 2203 O O . LEU A 1 291 ? -4.499 -8.822 -18.915 1.00 68.44 291 LEU A O 1
ATOM 2207 N N . LYS A 1 292 ? -4.446 -10.009 -17.007 1.00 72.44 292 LYS A N 1
ATOM 2208 C CA . LYS A 1 292 ? -5.694 -10.723 -17.261 1.00 72.44 292 LYS A CA 1
ATOM 2209 C C . LYS A 1 292 ? -6.851 -9.739 -17.416 1.00 72.44 292 LYS A C 1
ATOM 2211 O O . LYS A 1 292 ? -7.520 -9.810 -18.433 1.00 72.44 292 LYS A O 1
ATOM 2216 N N . LYS A 1 293 ? -7.033 -8.796 -16.484 1.00 72.69 293 LYS A N 1
ATOM 2217 C CA . LYS A 1 293 ? -8.083 -7.764 -16.557 1.00 72.69 293 LYS A CA 1
ATOM 2218 C C . LYS A 1 293 ? -7.981 -6.909 -17.824 1.00 72.69 293 LYS A C 1
ATOM 2220 O O . LYS A 1 293 ? -8.989 -6.704 -18.486 1.00 72.69 293 LYS A O 1
ATOM 2225 N N . LEU A 1 294 ? -6.775 -6.477 -18.198 1.00 66.06 294 LEU A N 1
ATOM 2226 C CA . LEU A 1 294 ? -6.529 -5.703 -19.419 1.00 66.06 294 LEU A CA 1
ATOM 2227 C C . LEU A 1 294 ? -6.871 -6.496 -20.686 1.00 66.06 294 LEU A C 1
ATOM 2229 O O . LEU A 1 294 ? -7.477 -5.954 -21.603 1.00 66.06 294 LEU A O 1
ATOM 2233 N N . VAL A 1 295 ? -6.512 -7.781 -20.736 1.00 69.62 295 VAL A N 1
ATOM 2234 C CA . VAL A 1 295 ? -6.811 -8.660 -21.879 1.00 69.62 295 VAL A CA 1
ATOM 2235 C C . VAL A 1 295 ? -8.298 -9.022 -21.937 1.00 69.62 295 VAL A C 1
ATOM 2237 O O . VAL A 1 295 ? -8.844 -9.178 -23.025 1.00 69.62 295 VAL A O 1
ATOM 2240 N N . THR A 1 296 ? -8.970 -9.144 -20.790 1.00 76.06 296 THR A N 1
ATOM 2241 C CA . THR A 1 296 ? -10.395 -9.495 -20.719 1.00 76.06 296 THR A CA 1
ATOM 2242 C C . THR A 1 296 ? -11.337 -8.288 -20.746 1.00 76.06 296 THR A C 1
ATOM 2244 O O . THR A 1 296 ? -12.543 -8.496 -20.683 1.00 76.06 296 THR A O 1
ATOM 2247 N N . GLY A 1 297 ? -10.819 -7.055 -20.826 1.00 46.25 297 GLY A N 1
ATOM 2248 C CA . GLY A 1 297 ? -11.623 -5.824 -20.840 1.00 46.25 297 GLY A CA 1
ATOM 2249 C C . GLY A 1 297 ? -12.397 -5.569 -19.542 1.00 46.25 297 GLY A C 1
ATOM 2250 O O . GLY A 1 297 ? -13.538 -5.121 -19.603 1.00 46.25 297 GLY A O 1
ATOM 2251 N N . GLY A 1 298 ? -11.803 -5.945 -18.404 1.00 40.91 298 GLY A N 1
ATOM 2252 C CA . GLY A 1 298 ? -12.425 -5.871 -17.077 1.00 40.91 298 GLY A CA 1
ATOM 2253 C C . GLY A 1 298 ? -12.747 -4.465 -16.596 1.00 40.91 298 GLY A C 1
ATOM 2254 O O . GLY A 1 298 ? -12.087 -3.507 -17.055 1.00 40.91 298 GLY A O 1
#

Mean predicted aligned error: 14.59 Å

Secondary structure (DSSP, 8-state):
--GGGSGGGGHHHHHHHHHHHHHHHHHHHHHHHH-HHHHHHHHHHHTT-HHHHHHHHHHHHHHS-S-------------------------PPPTT--GGGTGGGSS---HHHHHHHHHHHHHHHHHHHHHHHHHHHHHHHHHHHHHHHHHTT----STT--HHHHSEEE-SS---BS----SS-EE--EEEE--SS--GGGGSSBT----TT-SEEEEEEETTGGGEEEEE-SSEEEEEE--SSPPPEEEEEEEEEE--SS--TT-EEEETTTEEPEE---PPPPHHHHHHHHHHT-

Sequence (298 aa):
MAPYLAAVRNYWSLLPAIAVIVGLILLYAIPTLINPQWTSSILALFRQFPDASLELAEASAKAAGPKAESRQPVAVGAYAGQPQHAGVPPEQPPADAEPTRAEQAAGVLGPQQIKSRRMLAIFMVCAAVALIGFNVVLNREANGCYEAAKAWGAIDGKADKDPCVNKIYGSFFGDGSGEAFETKQQPVVAYQLVRGKKPTYLRWIQNAPKYDESDLLIGTSMECNLDLKVKEEADRISVLIDSDSPCPPSDDISLTAVKLKKPLGDREIVTVGDKPVKEINPDVDSWPTVLKKLVTGG

Solvent-accessible surface area (backbone atoms only — not comparable to full-atom values): 17499 Å² total; per-residue (Å²): 139,69,81,74,60,64,78,60,73,47,55,74,71,44,45,63,58,49,52,50,52,40,48,53,46,49,66,54,24,53,50,34,63,77,42,54,51,61,56,44,55,55,54,50,58,65,65,72,54,62,62,65,57,51,53,51,50,51,52,51,54,64,68,57,59,99,74,82,84,87,80,85,79,85,86,81,80,88,82,81,84,79,86,84,80,77,85,74,80,85,74,73,74,68,94,74,71,62,65,72,68,65,70,60,68,75,62,76,72,51,72,68,56,47,53,50,51,37,52,50,28,52,50,47,53,53,49,40,53,49,52,52,51,51,52,52,52,52,51,49,52,53,48,23,18,46,50,29,32,47,73,54,63,42,64,92,68,73,100,82,65,56,46,32,57,70,22,31,31,32,47,92,64,72,52,28,71,49,82,75,84,47,93,41,59,35,70,47,66,41,32,31,76,35,82,87,52,73,61,72,42,53,80,55,29,42,70,57,64,82,50,93,75,24,43,35,38,38,42,34,39,30,76,55,55,82,36,34,28,38,39,81,55,97,64,34,33,42,35,31,28,48,41,73,60,90,64,55,77,36,70,38,27,37,38,33,52,26,65,64,95,58,80,65,83,91,39,48,51,21,16,66,90,76,37,74,39,42,79,49,79,52,54,63,76,53,70,71,54,48,54,48,34,65,75,69,70,106

Organism: NCBI:txid2512217

Radius of gyration: 34.24 Å; Cα contacts (8 Å, |Δi|>4): 363; chains: 1; bounding box: 90×55×88 Å

pLDDT: mean 75.72, std 15.9, range [36.22, 96.81]